Protein AF-A0A976Q5X6-F1 (afdb_monomer)

Mean predicted aligned error: 8.66 Å

Nearest PDB structures (foldseek):
  7sqc-assembly1_1X  TM=1.581E-01  e=3.420E+00  Chlamydomonas reinhardtii
  7sqc-assembly1_1K  TM=1.683E-01  e=7.275E+00  Chlamydomonas reinhardtii

Radius of gyration: 31.64 Å; Cα contacts (8 Å, |Δi|>4): 155; chains: 1; bounding box: 79×50×102 Å

Structure (mmCIF, N/CA/C/O backbone):
data_AF-A0A976Q5X6-F1
#
_entry.id   AF-A0A976Q5X6-F1
#
loop_
_atom_site.group_PDB
_atom_site.id
_atom_site.type_symbol
_atom_site.label_atom_id
_atom_site.label_alt_id
_atom_site.label_comp_id
_atom_site.label_asym_id
_atom_site.label_entity_id
_atom_site.label_seq_id
_atom_site.pdbx_PDB_ins_code
_atom_site.Cartn_x
_atom_site.Cartn_y
_atom_site.Cartn_z
_atom_site.occupancy
_atom_site.B_iso_or_equiv
_atom_site.auth_seq_id
_atom_site.auth_comp_id
_atom_site.auth_asym_id
_atom_site.auth_atom_id
_atom_site.pdbx_PDB_model_num
ATOM 1 N N . MET A 1 1 ? 46.041 29.190 -36.586 1.00 55.25 1 MET A N 1
ATOM 2 C CA . MET A 1 1 ? 46.110 28.038 -35.660 1.00 55.25 1 MET A CA 1
ATOM 3 C C . MET A 1 1 ? 44.950 27.982 -34.660 1.00 55.25 1 MET A C 1
ATOM 5 O O . MET A 1 1 ? 44.446 26.896 -34.456 1.00 55.25 1 MET A O 1
ATOM 9 N N . VAL A 1 2 ? 44.442 29.094 -34.105 1.00 58.25 2 VAL A N 1
ATOM 10 C CA . VAL A 1 2 ? 43.323 29.058 -33.124 1.00 58.25 2 VAL A CA 1
ATOM 11 C C . VAL A 1 2 ? 41.937 28.771 -33.742 1.00 58.25 2 VAL A C 1
ATOM 13 O O . VAL A 1 2 ? 41.049 28.297 -33.057 1.00 58.25 2 VAL A O 1
ATOM 16 N N . ILE A 1 3 ? 41.713 29.025 -35.038 1.00 58.22 3 ILE A N 1
ATOM 17 C CA . ILE A 1 3 ? 40.390 28.826 -35.680 1.00 58.22 3 ILE A CA 1
ATOM 18 C C . ILE A 1 3 ? 40.151 27.358 -36.097 1.00 58.22 3 ILE A C 1
ATOM 20 O O . ILE A 1 3 ? 39.012 26.891 -36.098 1.00 58.22 3 ILE A O 1
ATOM 24 N N . GLN A 1 4 ? 41.216 26.600 -36.387 1.00 60.53 4 GLN A N 1
ATOM 25 C CA . GLN A 1 4 ? 41.112 25.168 -36.710 1.00 60.53 4 GLN A CA 1
ATOM 26 C C . GLN A 1 4 ? 40.622 24.350 -35.504 1.00 60.53 4 GLN A C 1
ATOM 28 O O . GLN A 1 4 ? 39.757 23.494 -35.672 1.00 60.53 4 GLN A O 1
ATOM 33 N N . SER A 1 5 ? 41.033 24.709 -34.281 1.00 74.88 5 SER A N 1
ATOM 34 C CA . SER A 1 5 ? 40.618 23.998 -33.065 1.00 74.88 5 SER A CA 1
ATOM 35 C C . SER A 1 5 ? 39.119 24.109 -32.770 1.00 74.88 5 SER A C 1
ATOM 37 O O . SER A 1 5 ? 38.520 23.146 -32.309 1.00 74.88 5 SER A O 1
ATOM 39 N N . TRP A 1 6 ? 38.469 25.242 -33.064 1.00 80.31 6 TRP A N 1
ATOM 40 C CA . TRP A 1 6 ? 37.020 25.389 -32.838 1.00 80.31 6 TRP A CA 1
ATOM 41 C C . TRP A 1 6 ? 36.190 24.519 -33.781 1.00 80.31 6 TRP A C 1
ATOM 43 O O . TRP A 1 6 ? 35.180 23.950 -33.373 1.00 80.31 6 TRP A O 1
ATOM 53 N N . THR A 1 7 ? 36.634 24.388 -35.031 1.00 85.31 7 THR A N 1
ATOM 54 C CA . THR A 1 7 ? 35.952 23.548 -36.023 1.00 85.31 7 THR A CA 1
ATOM 55 C C . THR A 1 7 ? 36.105 22.072 -35.664 1.00 85.31 7 THR A C 1
ATOM 57 O O . THR A 1 7 ? 35.130 21.330 -35.705 1.00 85.31 7 THR A O 1
ATOM 60 N N . GLU A 1 8 ? 37.295 21.657 -35.231 1.00 85.69 8 GLU A N 1
ATOM 61 C CA . GLU A 1 8 ? 37.554 20.293 -34.761 1.00 85.69 8 GLU A CA 1
ATOM 62 C C . GLU A 1 8 ? 36.731 19.945 -33.515 1.00 85.69 8 GLU A C 1
ATOM 64 O O . GLU A 1 8 ? 36.141 18.870 -33.466 1.00 85.69 8 GLU A O 1
ATOM 69 N N . ILE A 1 9 ? 36.606 20.862 -32.548 1.00 86.81 9 ILE A N 1
ATOM 70 C CA . ILE A 1 9 ? 35.771 20.659 -31.353 1.00 86.81 9 ILE A CA 1
ATOM 71 C C . ILE A 1 9 ? 34.287 20.530 -31.729 1.00 86.81 9 ILE A C 1
ATOM 73 O O . ILE A 1 9 ? 33.601 19.652 -31.208 1.00 86.81 9 ILE A O 1
ATOM 77 N N . LEU A 1 10 ? 33.782 21.365 -32.645 1.00 88.88 10 LEU A N 1
ATOM 78 C CA . LEU A 1 10 ? 32.390 21.297 -33.104 1.00 88.88 10 LEU A CA 1
ATOM 79 C C . LEU A 1 10 ? 32.102 20.007 -33.875 1.00 88.88 10 LEU A C 1
ATOM 81 O O . LEU A 1 10 ? 31.095 19.349 -33.617 1.00 88.88 10 LEU A O 1
ATOM 85 N N . VAL A 1 11 ? 32.993 19.621 -34.789 1.00 91.44 11 VAL A N 1
ATOM 86 C CA . VAL A 1 11 ? 32.868 18.371 -35.546 1.00 91.44 11 VAL A CA 1
ATOM 87 C C . VAL A 1 11 ? 32.972 17.169 -34.610 1.00 91.44 11 VAL A C 1
ATOM 89 O O . VAL A 1 11 ? 32.160 16.256 -34.726 1.00 91.44 11 VAL A O 1
ATOM 92 N N . ALA A 1 12 ? 33.887 17.182 -33.638 1.00 89.19 12 ALA A N 1
ATOM 93 C CA . ALA A 1 12 ? 33.993 16.135 -32.627 1.00 89.19 12 ALA A CA 1
ATOM 94 C C . ALA A 1 12 ? 32.732 16.055 -31.752 1.00 89.19 12 ALA A C 1
ATOM 96 O O . ALA A 1 12 ? 32.246 14.961 -31.475 1.00 89.19 12 ALA A O 1
ATOM 97 N N . ALA A 1 13 ? 32.149 17.190 -31.352 1.00 89.38 13 ALA A N 1
ATOM 98 C CA . ALA A 1 13 ? 30.890 17.217 -30.610 1.00 89.38 13 ALA A CA 1
ATOM 99 C C . ALA A 1 13 ? 29.728 16.627 -31.432 1.00 89.38 13 ALA A C 1
ATOM 101 O O . ALA A 1 13 ? 28.997 15.774 -30.932 1.00 89.38 13 ALA A O 1
ATOM 102 N N . LEU A 1 14 ? 29.598 17.012 -32.707 1.00 92.50 14 LEU A N 1
ATOM 103 C CA . LEU A 1 14 ? 28.609 16.457 -33.642 1.00 92.50 14 LEU A CA 1
ATOM 104 C C . LEU A 1 14 ? 28.808 14.954 -33.875 1.00 92.50 14 LEU A C 1
ATOM 106 O O . LEU A 1 14 ? 27.839 14.198 -33.850 1.00 92.50 14 LEU A O 1
ATOM 110 N N . GLN A 1 15 ? 30.053 14.508 -34.055 1.00 92.12 15 GLN A N 1
ATOM 111 C CA . GLN A 1 15 ? 30.387 13.092 -34.191 1.00 92.12 15 GLN A CA 1
ATOM 112 C C . GLN A 1 15 ? 30.031 12.312 -32.924 1.00 92.12 15 GLN A C 1
ATOM 114 O O . GLN A 1 15 ? 29.410 11.260 -33.026 1.00 92.12 15 GLN A O 1
ATOM 119 N N . ASN A 1 16 ? 30.346 12.831 -31.736 1.00 90.56 16 ASN A N 1
ATOM 120 C CA . ASN A 1 16 ? 29.992 12.191 -30.466 1.00 90.56 16 ASN A CA 1
ATOM 121 C C . ASN A 1 16 ? 28.474 12.055 -30.287 1.00 90.56 16 ASN A C 1
ATOM 123 O O . ASN A 1 16 ? 28.000 10.998 -29.874 1.00 90.56 16 ASN A O 1
ATOM 127 N N . VAL A 1 17 ? 27.698 13.081 -30.653 1.00 91.44 17 VAL A N 1
ATOM 128 C CA . VAL A 1 17 ? 26.228 12.995 -30.662 1.00 91.44 17 VAL A CA 1
ATOM 129 C C . VAL A 1 17 ? 25.756 11.933 -31.658 1.00 91.44 17 VAL A C 1
ATOM 131 O O . VAL A 1 17 ? 24.911 11.108 -31.316 1.00 91.44 17 VAL A O 1
ATOM 134 N N . TRP A 1 18 ? 26.330 11.896 -32.862 1.00 91.81 18 TRP A N 1
ATOM 135 C CA . TRP A 1 18 ? 25.990 10.907 -33.887 1.00 91.81 18 TRP A CA 1
ATOM 136 C C . TRP A 1 18 ? 26.294 9.465 -33.445 1.00 91.81 18 TRP A C 1
ATOM 138 O O . TRP A 1 18 ? 25.448 8.582 -33.593 1.00 91.81 18 TRP A O 1
ATOM 148 N N . TYR A 1 19 ? 27.451 9.224 -32.820 1.00 89.62 19 TYR A N 1
ATOM 149 C CA . TYR A 1 19 ? 27.792 7.933 -32.212 1.00 89.62 19 TYR A CA 1
ATOM 150 C C . TYR A 1 19 ? 26.842 7.562 -31.064 1.00 89.62 19 TYR A C 1
ATOM 152 O O . TYR A 1 19 ? 26.460 6.396 -30.927 1.00 89.62 19 TYR A O 1
ATOM 160 N N . GLY A 1 20 ? 26.405 8.542 -30.269 1.00 85.94 20 GLY A N 1
ATOM 161 C CA . GLY A 1 20 ? 25.374 8.351 -29.248 1.00 85.94 20 GLY A CA 1
ATOM 162 C C . GLY A 1 20 ? 24.038 7.893 -29.843 1.00 85.94 20 GLY A C 1
ATOM 163 O O . GLY A 1 20 ? 23.435 6.946 -29.349 1.00 85.94 20 GLY A O 1
ATOM 164 N N . VAL A 1 21 ? 23.607 8.488 -30.959 1.00 88.44 21 VAL A N 1
ATOM 165 C CA . VAL A 1 21 ? 22.373 8.085 -31.655 1.00 88.44 21 VAL A CA 1
ATOM 166 C C . VAL A 1 21 ? 22.495 6.669 -32.218 1.00 88.44 21 VAL A C 1
ATOM 168 O O . VAL A 1 21 ? 21.599 5.853 -32.016 1.00 88.44 21 VAL A O 1
ATOM 171 N N . ILE A 1 22 ? 23.610 6.339 -32.877 1.00 90.75 22 ILE A N 1
ATOM 172 C CA . ILE A 1 22 ? 23.825 4.997 -33.441 1.00 90.75 22 ILE A CA 1
ATOM 173 C C . ILE A 1 22 ? 23.865 3.932 -32.340 1.00 90.75 22 ILE A C 1
ATOM 175 O O . ILE A 1 22 ? 23.293 2.859 -32.512 1.00 90.75 22 ILE A O 1
ATOM 179 N N . SER A 1 23 ? 24.503 4.219 -31.202 1.00 87.88 23 SER A N 1
ATOM 180 C CA . SER A 1 23 ? 24.564 3.274 -30.078 1.00 87.88 23 SER A CA 1
ATOM 181 C C . SER A 1 23 ? 23.229 3.124 -29.335 1.00 87.88 23 SER A C 1
ATOM 183 O O . SER A 1 23 ? 22.988 2.078 -28.732 1.00 87.88 23 SER A O 1
ATOM 185 N N . PHE A 1 24 ? 22.321 4.100 -29.450 1.00 89.94 24 PHE A N 1
ATOM 186 C CA . PHE A 1 24 ? 20.956 4.021 -28.925 1.00 89.94 24 PHE A CA 1
ATOM 187 C C . PHE A 1 24 ? 20.024 3.124 -29.760 1.00 89.94 24 PHE A C 1
ATOM 189 O O . PHE A 1 24 ? 19.068 2.567 -29.229 1.00 89.94 24 PHE A O 1
ATOM 196 N N . LEU A 1 25 ? 20.279 2.934 -31.061 1.00 92.81 25 LEU A N 1
ATOM 197 C CA . LEU A 1 25 ? 19.419 2.091 -31.907 1.00 92.81 25 LEU A CA 1
ATOM 198 C C . LEU A 1 25 ? 19.352 0.628 -31.416 1.00 92.81 25 LEU A C 1
ATOM 200 O O . LEU A 1 25 ? 18.243 0.115 -31.247 1.00 92.81 25 LEU A O 1
ATOM 204 N N . PRO A 1 26 ? 20.483 -0.060 -31.151 1.00 92.81 26 PRO A N 1
ATOM 205 C CA . PRO A 1 26 ? 20.460 -1.417 -30.607 1.00 92.81 26 PRO A CA 1
ATOM 206 C C . PRO A 1 26 ? 19.745 -1.525 -29.255 1.00 92.81 26 PRO A C 1
ATOM 208 O O . PRO A 1 26 ? 18.973 -2.464 -29.051 1.00 92.81 26 PRO A O 1
ATOM 211 N N . SER A 1 27 ? 19.959 -0.569 -28.341 1.00 93.94 27 SER A N 1
ATOM 212 C CA . SER A 1 27 ? 19.292 -0.574 -27.032 1.00 93.94 27 SER A CA 1
ATOM 213 C C . SER A 1 27 ? 17.794 -0.308 -27.158 1.00 93.94 27 SER A C 1
ATOM 215 O O . SER A 1 27 ? 17.009 -0.954 -26.467 1.00 93.94 27 SER A O 1
ATOM 217 N N . LEU A 1 28 ? 17.377 0.546 -28.098 1.00 95.19 28 LEU A N 1
ATOM 218 C CA . LEU A 1 28 ? 15.970 0.774 -28.417 1.00 95.19 28 LEU A CA 1
ATOM 219 C C . LEU A 1 28 ? 15.287 -0.499 -28.921 1.00 95.19 28 LEU A C 1
ATOM 221 O O . LEU A 1 28 ? 14.204 -0.840 -28.451 1.00 95.19 28 LEU A O 1
ATOM 225 N N . VAL A 1 29 ? 15.925 -1.236 -29.832 1.00 96.38 29 VAL A N 1
ATOM 226 C CA . VAL A 1 29 ? 15.390 -2.517 -30.319 1.00 96.38 29 VAL A CA 1
ATOM 227 C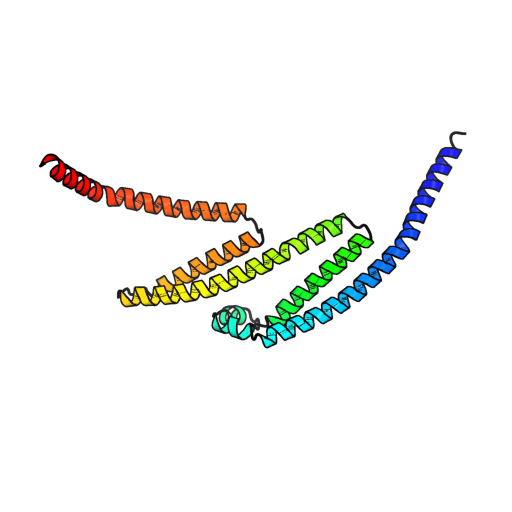 C . VAL A 1 29 ? 15.294 -3.533 -29.179 1.00 96.38 29 VAL A C 1
ATOM 229 O O . VAL A 1 29 ? 14.248 -4.161 -29.011 1.00 96.38 29 VAL A O 1
ATOM 232 N N . GLY A 1 30 ? 16.340 -3.660 -28.356 1.00 95.81 30 GLY A N 1
ATOM 233 C CA . GLY A 1 30 ? 16.330 -4.539 -27.184 1.00 95.81 30 GLY A CA 1
ATOM 234 C C . GLY A 1 30 ? 15.207 -4.195 -26.201 1.00 95.81 30 GLY A C 1
ATOM 235 O O . GLY A 1 30 ? 14.458 -5.075 -25.779 1.00 95.81 30 GLY A O 1
ATOM 236 N N . ALA A 1 31 ? 15.027 -2.910 -25.901 1.00 96.62 31 ALA A N 1
ATOM 237 C CA . ALA A 1 31 ? 13.950 -2.414 -25.056 1.00 96.62 31 ALA A CA 1
ATOM 238 C C . ALA A 1 31 ? 12.560 -2.736 -25.630 1.00 96.62 31 ALA A C 1
ATOM 240 O O . ALA A 1 31 ? 11.695 -3.233 -24.910 1.00 96.62 31 ALA A O 1
ATOM 241 N N . LEU A 1 32 ? 12.337 -2.518 -26.928 1.00 96.81 32 LEU A N 1
ATOM 242 C CA . LEU A 1 32 ? 11.062 -2.843 -27.575 1.00 96.81 32 LEU A CA 1
ATOM 243 C C . LEU A 1 32 ? 10.748 -4.344 -27.517 1.00 96.81 32 LEU A C 1
ATOM 245 O O . LEU A 1 32 ? 9.603 -4.716 -27.259 1.00 96.81 32 LEU A O 1
ATOM 249 N N . ILE A 1 33 ? 11.755 -5.203 -27.701 1.00 97.56 33 ILE A N 1
ATOM 250 C CA . ILE A 1 33 ? 11.602 -6.659 -27.567 1.00 97.56 33 ILE A CA 1
ATOM 251 C C . ILE A 1 33 ? 11.202 -7.024 -26.134 1.00 97.56 33 ILE A C 1
ATOM 253 O O . ILE A 1 33 ? 10.239 -7.767 -25.934 1.00 97.56 33 ILE A O 1
ATOM 257 N N . VAL A 1 34 ? 11.900 -6.476 -25.134 1.00 97.50 34 VAL A N 1
ATOM 258 C CA . VAL A 1 34 ? 11.586 -6.703 -23.714 1.00 97.50 34 VAL A CA 1
ATOM 259 C C . VAL A 1 34 ? 10.168 -6.240 -23.384 1.00 97.50 34 VAL A C 1
ATOM 261 O O . VAL A 1 34 ? 9.431 -6.971 -22.721 1.00 97.50 34 VAL A O 1
ATOM 264 N N . LEU A 1 35 ? 9.748 -5.076 -23.886 1.00 97.12 35 LEU A N 1
ATOM 265 C CA . LEU A 1 35 ? 8.397 -4.562 -23.679 1.00 97.12 35 LEU A CA 1
ATOM 266 C C . LEU A 1 35 ? 7.340 -5.482 -24.298 1.00 97.12 35 LEU A C 1
ATOM 268 O O . LEU A 1 35 ? 6.360 -5.822 -23.638 1.00 97.12 35 LEU A O 1
ATOM 272 N N . ALA A 1 36 ? 7.545 -5.913 -25.546 1.00 97.69 36 ALA A N 1
ATOM 273 C CA . ALA A 1 36 ? 6.615 -6.790 -26.250 1.00 97.69 36 ALA A CA 1
ATOM 274 C C . ALA A 1 36 ? 6.437 -8.128 -25.518 1.00 97.69 36 ALA A C 1
ATOM 276 O O . ALA A 1 36 ? 5.307 -8.546 -25.254 1.00 97.69 36 ALA A O 1
ATOM 277 N N . ILE A 1 37 ? 7.544 -8.765 -25.121 1.00 97.56 37 ILE A N 1
ATOM 278 C CA . ILE A 1 37 ? 7.523 -9.996 -24.319 1.00 97.56 37 ILE A CA 1
ATOM 279 C C . ILE A 1 37 ? 6.817 -9.743 -22.982 1.00 97.56 37 ILE A C 1
ATOM 281 O O . ILE A 1 37 ? 5.972 -10.534 -22.558 1.00 97.56 37 ILE A O 1
ATOM 285 N N . GLY A 1 38 ? 7.111 -8.612 -22.345 1.00 97.19 38 GLY A N 1
ATOM 286 C CA . GLY A 1 38 ? 6.529 -8.232 -21.069 1.00 97.19 38 GLY A CA 1
ATOM 287 C C . GLY A 1 38 ? 5.010 -8.098 -21.091 1.00 97.19 38 GLY A C 1
ATOM 288 O O . GLY A 1 38 ? 4.329 -8.622 -20.210 1.00 97.19 38 GLY A O 1
ATOM 289 N N . LEU A 1 39 ? 4.455 -7.468 -22.129 1.00 96.94 39 LEU A N 1
ATOM 290 C CA . LEU A 1 39 ? 3.006 -7.324 -22.305 1.00 96.94 39 LEU A CA 1
ATOM 291 C C . LEU A 1 39 ? 2.304 -8.676 -22.488 1.00 96.94 39 LEU A C 1
ATOM 293 O O . LEU A 1 39 ? 1.202 -8.885 -21.963 1.00 96.94 39 LEU A O 1
ATOM 297 N N . VAL A 1 40 ? 2.945 -9.610 -23.197 1.00 97.75 40 VAL A N 1
ATOM 298 C CA . VAL A 1 40 ? 2.434 -10.978 -23.366 1.00 97.75 40 VAL A CA 1
ATOM 299 C C . VAL A 1 40 ? 2.430 -11.706 -22.023 1.00 97.75 40 VAL A C 1
ATOM 301 O O . VAL A 1 40 ? 1.389 -12.225 -21.616 1.00 97.75 40 VAL A O 1
ATOM 304 N N . ILE A 1 41 ? 3.550 -11.681 -21.293 1.00 97.69 41 ILE A N 1
ATOM 305 C CA . ILE A 1 41 ? 3.662 -12.301 -19.965 1.00 97.69 41 ILE A CA 1
ATOM 306 C C . ILE A 1 41 ? 2.616 -11.716 -19.010 1.00 97.69 41 ILE A C 1
ATOM 308 O O . ILE A 1 41 ? 1.885 -12.470 -18.367 1.00 97.69 41 ILE A O 1
ATOM 312 N N . ALA A 1 42 ? 2.480 -10.390 -18.960 1.00 97.06 42 ALA A N 1
ATOM 313 C CA . ALA A 1 42 ? 1.507 -9.716 -18.106 1.00 97.06 42 ALA A CA 1
ATOM 314 C C . ALA A 1 42 ? 0.069 -10.177 -18.392 1.00 97.06 42 ALA A C 1
ATOM 316 O O . ALA A 1 42 ? -0.702 -10.441 -17.467 1.00 97.06 42 ALA A O 1
ATOM 317 N N . SER A 1 43 ? -0.289 -10.329 -19.670 1.00 96.38 43 SER A N 1
ATOM 318 C CA . SER A 1 43 ? -1.619 -10.787 -20.095 1.00 96.38 43 SER A CA 1
ATOM 319 C C . SER A 1 43 ? -1.896 -12.241 -19.691 1.00 96.38 43 SER A C 1
ATOM 321 O O . SER A 1 43 ? -3.001 -12.577 -19.249 1.00 96.38 43 SER A O 1
ATOM 323 N N . VAL A 1 44 ? -0.885 -13.107 -19.795 1.00 97.50 44 VAL A N 1
ATOM 324 C CA . VAL A 1 44 ? -0.980 -14.510 -19.367 1.00 97.50 44 VAL A CA 1
ATOM 325 C C . VAL A 1 44 ? -1.153 -14.593 -17.850 1.00 97.50 44 VAL A C 1
ATOM 327 O O . VAL A 1 44 ? -2.092 -15.234 -17.376 1.00 97.50 44 VAL A O 1
ATOM 330 N N . VAL A 1 45 ? -0.310 -13.894 -17.084 1.00 97.06 45 VAL A N 1
ATOM 331 C CA . VAL A 1 45 ? -0.368 -13.902 -15.614 1.00 97.06 45 VAL A CA 1
ATOM 332 C C . VAL A 1 45 ? -1.693 -13.335 -15.110 1.00 97.06 45 VAL A C 1
ATOM 334 O O . VAL A 1 45 ? -2.310 -13.942 -14.236 1.00 97.06 45 VAL A O 1
ATOM 337 N N . LYS A 1 46 ? -2.193 -12.242 -15.701 1.00 96.00 46 LYS A N 1
ATOM 338 C CA . LYS A 1 46 ? -3.534 -11.706 -15.417 1.00 96.00 46 LYS A CA 1
ATOM 339 C C . LYS A 1 46 ? -4.599 -12.798 -15.472 1.00 96.00 46 LYS A C 1
ATOM 341 O O . LYS A 1 46 ? -5.362 -12.971 -14.525 1.00 96.00 46 LYS A O 1
ATOM 346 N N . THR A 1 47 ? -4.621 -13.554 -16.566 1.00 95.25 47 THR A N 1
ATOM 347 C CA . THR A 1 47 ? -5.619 -14.607 -16.791 1.00 95.25 47 THR A CA 1
ATOM 348 C C . THR A 1 47 ? -5.492 -15.736 -15.764 1.00 95.25 47 THR A C 1
ATOM 350 O O . THR A 1 47 ? -6.495 -16.296 -15.320 1.00 95.25 47 THR A O 1
ATOM 353 N N . ILE A 1 48 ? -4.264 -16.072 -15.356 1.00 96.00 48 ILE A N 1
ATOM 354 C CA . ILE A 1 48 ? -4.004 -17.067 -14.308 1.00 96.00 48 ILE A CA 1
ATOM 355 C C . ILE A 1 48 ? -4.554 -16.582 -12.961 1.00 96.00 48 ILE A C 1
ATOM 357 O O . ILE A 1 48 ? -5.279 -17.323 -12.299 1.00 96.00 48 ILE A O 1
ATOM 361 N N . ILE A 1 49 ? -4.272 -15.334 -12.578 1.00 94.25 49 ILE A N 1
ATOM 362 C CA . ILE A 1 49 ? -4.759 -14.744 -11.324 1.00 94.25 49 ILE A CA 1
ATOM 363 C C . ILE A 1 49 ? -6.287 -14.686 -11.296 1.00 94.25 49 ILE A C 1
ATOM 365 O O . ILE A 1 49 ? -6.891 -15.097 -10.306 1.0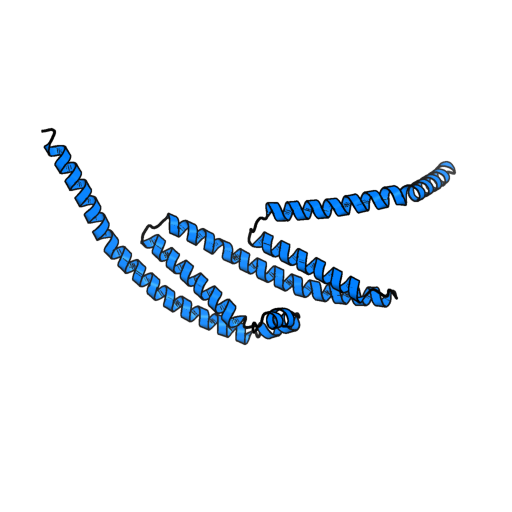0 94.25 49 ILE A O 1
ATOM 369 N N . GLU A 1 50 ? -6.927 -14.259 -12.387 1.00 93.50 50 GLU A N 1
ATOM 370 C CA . GLU A 1 50 ? -8.391 -14.252 -12.501 1.00 93.50 50 GLU A CA 1
ATOM 371 C C . GLU A 1 50 ? -8.987 -15.643 -12.226 1.00 93.50 50 GLU A C 1
ATOM 373 O O . GLU A 1 50 ? -9.944 -15.767 -11.458 1.00 93.50 50 GLU A O 1
ATOM 378 N N . LYS A 1 51 ? -8.383 -16.700 -12.789 1.00 93.12 51 LYS A N 1
ATOM 379 C CA . LYS A 1 51 ? -8.810 -18.093 -12.579 1.00 93.12 51 LYS A CA 1
ATOM 380 C C . LYS A 1 51 ? -8.583 -18.573 -11.147 1.00 93.12 51 LYS A C 1
ATOM 382 O O . LYS A 1 51 ? -9.469 -19.215 -10.588 1.00 93.12 51 LYS A O 1
ATOM 387 N N . ILE A 1 52 ? -7.435 -18.259 -10.547 1.00 93.12 52 ILE A N 1
ATOM 388 C CA . ILE A 1 52 ? -7.119 -18.643 -9.161 1.00 93.12 52 ILE A CA 1
ATOM 389 C C . ILE A 1 52 ? -8.124 -18.009 -8.197 1.00 93.12 52 ILE A C 1
ATOM 391 O O . ILE A 1 52 ? -8.709 -18.700 -7.367 1.00 93.12 52 ILE A O 1
ATOM 395 N N . ILE A 1 53 ? -8.379 -16.707 -8.330 1.00 91.00 53 ILE A N 1
ATOM 396 C CA . ILE A 1 53 ? -9.305 -15.991 -7.446 1.00 91.00 53 ILE A CA 1
ATOM 397 C C . ILE A 1 53 ? -10.742 -16.495 -7.619 1.00 91.00 53 ILE A C 1
ATOM 399 O O . ILE A 1 53 ? -11.452 -16.676 -6.624 1.00 91.00 53 ILE A O 1
ATOM 403 N N . ALA A 1 54 ? -11.158 -16.782 -8.856 1.00 88.81 54 ALA A N 1
ATOM 404 C CA . ALA A 1 54 ? -12.455 -17.397 -9.124 1.00 88.81 54 ALA A CA 1
ATOM 405 C C . ALA A 1 54 ? -12.572 -18.793 -8.483 1.00 88.81 54 ALA A C 1
ATOM 407 O O . ALA A 1 54 ? -13.592 -19.099 -7.862 1.00 88.81 54 ALA A O 1
ATOM 408 N N . ALA A 1 55 ? -11.520 -19.616 -8.562 1.00 90.81 55 ALA A N 1
ATOM 409 C CA . ALA A 1 55 ? -11.480 -20.943 -7.945 1.00 90.81 55 ALA A CA 1
ATOM 410 C C . ALA A 1 55 ? -11.556 -20.880 -6.408 1.00 90.81 55 ALA A C 1
ATOM 412 O O . ALA A 1 55 ? -12.260 -21.679 -5.791 1.00 90.81 55 ALA A O 1
ATOM 413 N N . LEU A 1 56 ? -10.902 -19.888 -5.795 1.00 90.06 56 LEU A N 1
ATOM 414 C CA . LEU A 1 56 ? -10.941 -19.640 -4.349 1.00 90.06 56 LEU A CA 1
ATOM 415 C C . LEU A 1 56 ? -12.279 -19.060 -3.857 1.00 90.06 56 LEU A C 1
ATOM 417 O O . LEU A 1 56 ? -12.486 -18.949 -2.649 1.00 90.06 56 LEU A O 1
ATOM 421 N N . LYS A 1 57 ? -13.198 -18.690 -4.762 1.00 87.56 57 LYS A N 1
ATOM 422 C CA . LYS A 1 57 ? -14.507 -18.095 -4.437 1.00 87.56 57 LYS A CA 1
ATOM 423 C C . LYS A 1 57 ? -14.397 -16.892 -3.490 1.00 87.56 57 LYS A C 1
ATOM 425 O O . LYS A 1 57 ? -15.250 -16.703 -2.619 1.00 87.56 57 LYS A O 1
ATOM 430 N N . VAL A 1 58 ? -13.370 -16.058 -3.678 1.00 85.44 58 VAL A N 1
ATOM 431 C CA . VAL A 1 58 ? -13.121 -14.863 -2.847 1.00 85.44 58 VAL A CA 1
ATOM 432 C C . VAL A 1 58 ? -14.355 -13.960 -2.798 1.00 85.44 58 VAL A C 1
ATOM 434 O O . VAL A 1 58 ? -14.750 -13.512 -1.721 1.00 85.44 58 VAL A O 1
ATOM 437 N N . ASP A 1 59 ? -15.041 -13.795 -3.932 1.00 83.50 59 ASP A N 1
ATOM 438 C CA . ASP A 1 59 ? -16.278 -13.014 -4.031 1.00 83.50 59 ASP A CA 1
ATOM 439 C C . ASP A 1 59 ? -17.365 -13.510 -3.055 1.00 83.50 59 ASP A C 1
ATOM 441 O O . ASP A 1 59 ? -18.080 -12.710 -2.450 1.00 83.50 59 ASP A O 1
ATOM 445 N N . ALA A 1 60 ? -17.481 -14.828 -2.846 1.00 83.81 60 ALA A N 1
ATOM 446 C CA . ALA A 1 60 ? -18.441 -15.402 -1.904 1.00 83.81 60 ALA A CA 1
ATOM 447 C C . ALA A 1 60 ? -18.063 -15.100 -0.445 1.00 83.81 60 ALA A C 1
ATOM 449 O O . ALA A 1 60 ? -18.944 -14.839 0.376 1.00 83.81 60 ALA A O 1
ATOM 450 N N . GLY A 1 61 ? -16.765 -15.098 -0.126 1.00 81.69 61 GLY A N 1
ATOM 451 C CA . GLY A 1 61 ? -16.254 -14.681 1.181 1.00 81.69 61 GLY A CA 1
ATOM 452 C C . GLY A 1 61 ? -16.568 -13.212 1.469 1.00 81.69 61 GLY A C 1
ATOM 453 O O . GLY A 1 61 ? -17.144 -12.896 2.509 1.00 81.69 61 GLY A O 1
ATOM 454 N N . LEU A 1 62 ? -16.298 -12.324 0.510 1.00 80.38 62 LEU A N 1
ATOM 455 C CA . LEU A 1 62 ? -16.574 -10.889 0.644 1.00 80.38 62 LEU A CA 1
ATOM 456 C C . LEU A 1 62 ? -18.068 -10.596 0.839 1.00 80.38 62 LEU A C 1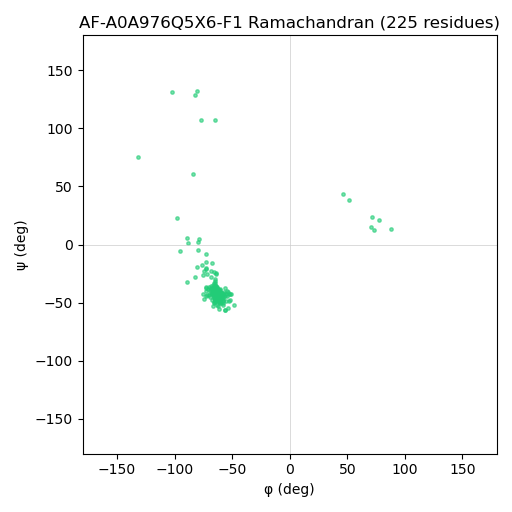
ATOM 458 O O . LEU A 1 62 ? -18.436 -9.758 1.666 1.00 80.38 62 LEU A O 1
ATOM 462 N N . ARG A 1 63 ? -18.948 -11.327 0.142 1.00 82.00 63 ARG A N 1
ATOM 463 C CA . ARG A 1 63 ? -20.402 -11.215 0.337 1.00 82.00 63 ARG A CA 1
ATOM 464 C C . ARG A 1 63 ? -20.830 -11.630 1.747 1.00 82.00 63 ARG A C 1
ATOM 466 O O . ARG A 1 63 ? -21.625 -10.923 2.361 1.00 82.00 63 ARG A O 1
ATOM 473 N N . LYS A 1 64 ? -20.272 -12.720 2.290 1.00 80.75 64 LYS A N 1
ATOM 474 C CA . LYS A 1 64 ? -20.569 -13.191 3.659 1.00 80.75 64 LYS A CA 1
ATOM 475 C C . LYS A 1 64 ? -20.116 -12.213 4.742 1.00 80.75 64 LYS A C 1
ATOM 477 O O . LYS A 1 64 ? -20.767 -12.104 5.774 1.00 80.75 64 LYS A O 1
ATOM 482 N N . VAL A 1 65 ? -19.036 -11.477 4.494 1.00 74.44 65 VAL A N 1
ATOM 483 C CA . VAL A 1 65 ? -18.496 -10.460 5.411 1.00 74.44 65 VAL A CA 1
ATOM 484 C C . VAL A 1 65 ? -19.291 -9.138 5.333 1.00 74.44 65 VAL A C 1
ATOM 486 O O . VAL A 1 65 ? -18.974 -8.165 6.010 1.00 74.44 65 VAL A O 1
ATOM 489 N N . GLY A 1 66 ? -20.382 -9.091 4.559 1.00 71.69 66 GLY A N 1
ATOM 490 C CA . GLY A 1 66 ? -21.293 -7.946 4.531 1.00 71.69 66 GLY A CA 1
ATOM 491 C C . GLY A 1 66 ? -20.775 -6.762 3.715 1.00 71.69 66 GLY A C 1
ATOM 492 O O . GLY A 1 66 ? -21.244 -5.644 3.910 1.00 71.69 66 GLY A O 1
ATOM 493 N N . LEU A 1 67 ? -19.831 -6.994 2.794 1.00 71.75 67 LEU A N 1
ATOM 494 C CA . LEU A 1 67 ? -19.354 -5.972 1.855 1.00 71.75 67 LEU A CA 1
ATOM 495 C C . LEU A 1 67 ? -20.293 -5.792 0.652 1.00 71.75 67 LEU A C 1
ATOM 497 O O . LEU A 1 67 ? -20.283 -4.736 0.028 1.00 71.75 67 LEU A O 1
ATOM 501 N N . ALA A 1 68 ? -21.152 -6.776 0.362 1.00 70.50 68 ALA A N 1
ATOM 502 C CA . ALA A 1 68 ? -22.091 -6.741 -0.767 1.00 70.50 68 ALA A CA 1
ATOM 503 C C . ALA A 1 68 ? -22.957 -5.467 -0.841 1.00 70.50 68 ALA A C 1
ATOM 505 O O . ALA A 1 68 ? -22.959 -4.832 -1.896 1.00 70.50 68 ALA A O 1
ATOM 506 N N . PRO A 1 69 ? -23.594 -5.000 0.255 1.00 68.88 69 PRO A N 1
ATOM 507 C CA . PRO A 1 69 ? -24.449 -3.8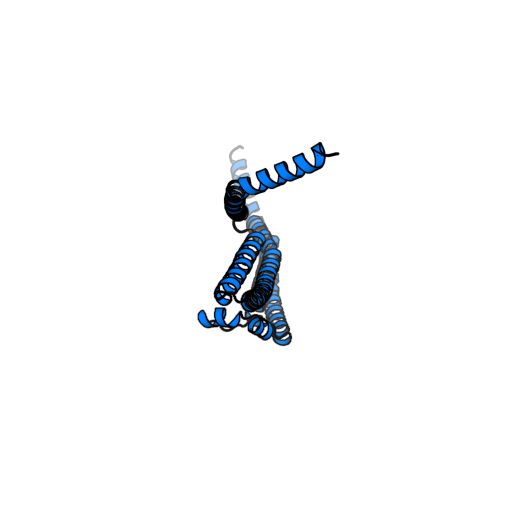16 0.204 1.00 68.88 69 PRO A CA 1
ATOM 508 C C . PRO A 1 69 ? -23.687 -2.531 -0.143 1.00 68.88 69 PRO A C 1
ATOM 510 O O . PRO A 1 69 ? -24.289 -1.586 -0.642 1.00 68.88 69 PRO A O 1
ATOM 513 N N . PHE A 1 70 ? -22.378 -2.466 0.128 1.00 67.12 70 PHE A N 1
ATOM 514 C CA . PHE A 1 70 ? -21.555 -1.297 -0.194 1.00 67.12 70 PHE A CA 1
ATOM 515 C C . PHE A 1 70 ? -21.252 -1.216 -1.694 1.00 67.12 70 PHE A C 1
ATOM 517 O O . PHE A 1 70 ? -21.365 -0.142 -2.278 1.00 67.12 70 PHE A O 1
ATOM 524 N N . PHE A 1 71 ? -20.926 -2.348 -2.324 1.00 68.50 71 PHE A N 1
ATOM 525 C CA . PHE A 1 71 ? -20.658 -2.415 -3.765 1.00 68.50 71 PHE A CA 1
ATOM 526 C C . PHE A 1 71 ? -21.940 -2.281 -4.596 1.00 68.50 71 PHE A C 1
ATOM 528 O O . PHE A 1 71 ? -21.959 -1.546 -5.581 1.00 68.50 71 PHE A O 1
ATOM 535 N N . GLU A 1 72 ? -23.036 -2.908 -4.157 1.00 73.56 72 GLU A N 1
ATOM 536 C CA . GLU A 1 72 ? -24.333 -2.831 -4.841 1.00 73.56 72 GLU A CA 1
ATOM 537 C C . GLU A 1 72 ? -24.903 -1.406 -4.847 1.00 73.56 72 GLU A C 1
ATOM 539 O O . GLU A 1 72 ? -25.400 -0.951 -5.875 1.00 73.56 72 GLU A O 1
ATOM 544 N N . ARG A 1 73 ? -24.756 -0.652 -3.745 1.00 72.38 73 ARG A N 1
ATOM 545 C CA . ARG A 1 73 ? -25.142 0.773 -3.684 1.00 72.38 73 ARG A CA 1
ATOM 546 C C . ARG A 1 73 ? -24.336 1.664 -4.628 1.00 72.38 73 ARG A C 1
ATOM 548 O O . ARG A 1 73 ? -24.829 2.714 -5.022 1.00 72.38 73 ARG A O 1
ATOM 555 N N . ALA A 1 74 ? -23.121 1.254 -4.984 1.00 67.31 74 ALA A N 1
ATOM 556 C CA . ALA A 1 74 ? -22.273 1.947 -5.949 1.00 67.31 74 ALA A CA 1
ATOM 557 C C . ALA A 1 74 ? -22.526 1.497 -7.404 1.00 67.31 74 ALA A C 1
ATOM 559 O O . ALA A 1 74 ? -21.842 1.967 -8.309 1.00 67.31 74 ALA A O 1
ATOM 560 N N . GLY A 1 75 ? -23.470 0.574 -7.644 1.00 70.12 75 GLY A N 1
ATOM 561 C CA . GLY A 1 75 ? -23.730 0.003 -8.970 1.00 70.12 75 GLY A CA 1
ATOM 562 C C . GLY A 1 75 ? -22.626 -0.935 -9.472 1.00 70.12 75 GLY A C 1
ATOM 563 O O . GLY A 1 75 ? -22.576 -1.250 -10.659 1.00 70.12 75 GLY A O 1
ATOM 564 N N . LEU A 1 76 ? -21.729 -1.384 -8.589 1.00 70.81 76 LEU A N 1
ATOM 565 C CA . LEU A 1 76 ? -20.583 -2.218 -8.938 1.00 70.81 76 LEU A CA 1
ATOM 566 C C . LEU A 1 76 ? -20.848 -3.679 -8.565 1.00 70.81 76 LEU A C 1
ATOM 568 O O . LEU A 1 76 ? -21.220 -3.996 -7.436 1.00 70.81 76 LEU A O 1
ATOM 572 N N . GLN A 1 77 ? -20.604 -4.599 -9.499 1.00 71.19 77 GLN A N 1
ATOM 573 C CA . GLN A 1 77 ? -20.581 -6.027 -9.184 1.00 71.19 77 GLN A CA 1
ATOM 574 C C . GLN A 1 77 ? -19.234 -6.402 -8.560 1.00 71.19 77 GLN A C 1
ATOM 576 O O . GLN A 1 77 ? -18.179 -6.068 -9.101 1.00 71.19 77 GLN A O 1
ATOM 581 N N . ILE A 1 78 ? -19.263 -7.136 -7.443 1.00 68.88 78 ILE A N 1
ATOM 582 C CA . ILE A 1 78 ? -18.049 -7.699 -6.838 1.00 68.88 78 ILE A CA 1
ATOM 583 C C . ILE A 1 78 ? -17.460 -8.718 -7.818 1.00 68.88 78 ILE A C 1
ATOM 585 O O . ILE A 1 78 ? -18.022 -9.798 -8.003 1.00 68.88 78 ILE A O 1
ATOM 589 N N . ASN A 1 79 ? -16.351 -8.342 -8.453 1.00 81.00 79 ASN A N 1
ATOM 590 C CA . ASN A 1 79 ? -15.534 -9.215 -9.284 1.00 81.00 79 ASN A CA 1
ATOM 591 C C . ASN A 1 79 ? -14.063 -9.052 -8.886 1.00 81.00 79 ASN A C 1
ATOM 593 O O . ASN A 1 79 ? -13.275 -8.382 -9.562 1.00 81.00 79 ASN A O 1
ATOM 597 N N . SER A 1 80 ? -13.703 -9.636 -7.743 1.00 83.25 80 SER A N 1
ATOM 598 C CA . SER A 1 80 ? -12.355 -9.534 -7.188 1.00 83.25 80 SER A CA 1
ATOM 599 C C . SER A 1 80 ? -11.318 -10.197 -8.085 1.00 83.25 80 SER A C 1
ATOM 601 O O . SER A 1 80 ? -10.188 -9.724 -8.136 1.00 83.25 80 SER A O 1
ATOM 603 N N . GLY A 1 81 ? -11.702 -11.236 -8.835 1.00 86.69 81 GLY A N 1
ATOM 604 C CA . GLY A 1 81 ? -10.820 -11.900 -9.795 1.00 86.69 81 GLY A CA 1
ATOM 605 C C . GLY A 1 81 ? -10.349 -10.959 -10.896 1.00 86.69 81 GLY A C 1
ATOM 606 O O . GLY A 1 81 ? -9.145 -10.763 -11.044 1.00 86.69 81 GLY A O 1
ATOM 607 N N . LYS A 1 82 ? -11.279 -10.317 -11.616 1.00 87.12 82 LYS A N 1
ATOM 608 C CA . LYS A 1 82 ? -10.937 -9.348 -12.673 1.00 87.12 82 LYS A CA 1
ATOM 609 C C . LYS A 1 82 ? -10.198 -8.133 -12.126 1.00 87.12 82 LYS A C 1
ATOM 611 O O . LYS A 1 82 ? -9.267 -7.654 -12.765 1.00 87.12 82 LYS A O 1
ATOM 616 N N . PHE A 1 83 ? -10.595 -7.642 -10.952 1.00 87.94 83 PHE A N 1
ATOM 617 C CA . PHE A 1 83 ? -9.925 -6.508 -10.319 1.00 87.94 83 PHE A CA 1
ATOM 618 C C . PHE A 1 83 ? -8.463 -6.833 -9.976 1.00 87.94 83 PHE A C 1
ATOM 620 O O . PHE A 1 83 ? -7.562 -6.118 -10.407 1.00 87.94 83 PHE A O 1
ATOM 627 N N . LEU A 1 84 ? -8.211 -7.946 -9.276 1.00 89.12 84 LEU A N 1
ATOM 628 C CA . LEU A 1 84 ? -6.854 -8.379 -8.929 1.00 89.12 84 LEU A CA 1
ATOM 629 C C . LEU A 1 84 ? -6.034 -8.744 -10.169 1.00 89.12 84 LEU A C 1
ATOM 631 O O . LEU A 1 84 ? -4.864 -8.385 -10.246 1.00 89.12 84 LEU A O 1
ATOM 635 N N . GLY A 1 85 ? -6.640 -9.395 -11.163 1.00 91.81 85 GLY A N 1
ATOM 636 C CA . GLY A 1 85 ? -5.983 -9.681 -12.436 1.00 91.81 85 GLY A CA 1
ATOM 637 C C . GLY A 1 85 ? -5.528 -8.410 -13.153 1.00 91.81 85 GLY A C 1
ATOM 638 O O . GLY A 1 85 ? -4.392 -8.340 -13.621 1.00 91.81 85 GLY A O 1
ATOM 639 N N . LEU A 1 86 ? -6.381 -7.383 -13.207 1.00 91.69 86 LEU A N 1
ATOM 640 C CA . LEU A 1 86 ? -6.039 -6.087 -13.794 1.00 91.69 86 LEU A CA 1
ATOM 641 C C . LEU A 1 86 ? -4.933 -5.370 -13.006 1.00 91.69 86 LEU A C 1
ATOM 643 O O . LEU A 1 86 ? -4.042 -4.783 -13.618 1.00 91.69 86 LEU A O 1
ATOM 647 N N . LEU A 1 87 ? -4.957 -5.440 -11.673 1.00 90.75 87 LEU A N 1
ATOM 648 C CA . LEU A 1 87 ? -3.890 -4.890 -10.834 1.00 90.75 87 LEU A CA 1
ATOM 649 C C . LEU A 1 87 ? -2.547 -5.576 -11.102 1.00 90.75 87 LEU A C 1
ATOM 651 O O . LEU A 1 87 ? -1.546 -4.896 -11.308 1.00 90.75 87 LEU A O 1
ATOM 655 N N . VAL A 1 88 ? -2.522 -6.911 -11.154 1.00 93.50 88 VAL A N 1
ATOM 656 C CA . VAL A 1 88 ? -1.300 -7.679 -11.443 1.00 93.50 88 VAL A CA 1
ATOM 657 C C . VAL A 1 88 ? -0.805 -7.428 -12.868 1.00 93.50 88 VAL A C 1
ATOM 659 O O . VAL A 1 88 ? 0.400 -7.339 -13.089 1.00 93.50 88 VAL A O 1
ATOM 662 N N . TYR A 1 89 ? -1.713 -7.261 -13.833 1.00 95.44 89 TYR A N 1
ATOM 663 C CA . TYR A 1 89 ? -1.352 -6.862 -15.192 1.00 95.44 89 TYR A CA 1
ATOM 664 C C . TYR A 1 89 ? -0.568 -5.550 -15.191 1.00 95.44 89 TYR A C 1
ATOM 666 O O . TYR A 1 89 ? 0.563 -5.517 -15.663 1.00 95.44 89 TYR A O 1
ATOM 674 N N . TRP A 1 90 ? -1.136 -4.488 -14.612 1.00 94.75 90 TRP A N 1
ATOM 675 C CA . TRP A 1 90 ? -0.480 -3.181 -14.561 1.00 94.75 90 TRP A CA 1
ATOM 676 C C . TRP A 1 90 ? 0.807 -3.200 -13.738 1.00 94.75 90 TRP A C 1
ATOM 678 O O . TRP A 1 90 ? 1.777 -2.564 -14.137 1.00 94.75 90 TRP A O 1
ATOM 688 N N . PHE A 1 91 ? 0.854 -3.974 -12.650 1.00 93.81 91 PHE A N 1
ATOM 689 C CA . PHE A 1 91 ? 2.084 -4.218 -11.895 1.00 93.81 91 PHE A CA 1
ATOM 690 C C . PHE A 1 91 ? 3.199 -4.739 -12.806 1.00 93.81 91 PHE A C 1
ATOM 692 O O . PHE A 1 91 ? 4.273 -4.147 -12.877 1.00 93.81 91 PHE A O 1
ATOM 699 N N . LEU A 1 92 ? 2.931 -5.821 -13.542 1.00 96.44 92 LEU A N 1
ATOM 700 C CA . LEU A 1 92 ? 3.915 -6.416 -14.441 1.00 96.44 92 LEU A CA 1
ATOM 701 C C . LEU A 1 92 ? 4.282 -5.470 -15.582 1.00 96.44 92 LEU A C 1
ATOM 703 O O . LEU A 1 92 ? 5.458 -5.364 -15.910 1.00 96.44 92 LEU A O 1
ATOM 707 N N . VAL A 1 93 ? 3.314 -4.738 -16.142 1.00 96.31 93 VAL A N 1
ATOM 708 C CA . VAL A 1 93 ? 3.591 -3.697 -17.141 1.00 96.31 93 VAL A CA 1
ATOM 709 C C . VAL A 1 93 ? 4.599 -2.689 -16.593 1.00 96.31 93 VAL A C 1
ATOM 711 O O . VAL A 1 93 ? 5.595 -2.433 -17.257 1.00 96.31 93 VAL A O 1
ATOM 714 N N . ILE A 1 94 ? 4.408 -2.172 -15.376 1.00 95.81 94 ILE A N 1
ATOM 715 C CA . ILE A 1 94 ? 5.348 -1.227 -14.756 1.00 95.81 94 ILE A CA 1
ATOM 716 C C . ILE A 1 94 ? 6.730 -1.866 -14.563 1.00 95.81 94 ILE A C 1
ATOM 718 O O . ILE A 1 94 ? 7.730 -1.218 -14.850 1.00 95.81 94 ILE A O 1
ATOM 722 N N . VAL A 1 95 ? 6.811 -3.134 -14.144 1.00 96.56 95 VAL A N 1
ATOM 723 C CA . VAL A 1 95 ? 8.091 -3.862 -14.024 1.00 96.56 95 VAL A CA 1
ATOM 724 C C . VAL A 1 95 ? 8.821 -3.950 -15.369 1.00 96.56 95 VAL A C 1
ATOM 726 O O . VAL A 1 95 ? 10.026 -3.716 -15.437 1.00 96.56 95 VAL A O 1
ATOM 729 N N . PHE A 1 96 ? 8.110 -4.251 -16.457 1.00 97.31 96 PHE A N 1
ATOM 730 C CA . PHE A 1 96 ? 8.721 -4.309 -17.786 1.00 97.31 96 PHE A CA 1
ATOM 731 C C . PHE A 1 96 ? 9.066 -2.924 -18.335 1.00 97.31 96 PHE A C 1
ATOM 733 O O . PHE A 1 96 ? 10.117 -2.769 -18.950 1.00 97.31 96 PHE A O 1
ATOM 740 N N . VAL A 1 97 ? 8.243 -1.906 -18.074 1.00 97.12 97 VAL A N 1
ATOM 741 C CA . VAL A 1 97 ? 8.576 -0.514 -18.410 1.00 97.12 97 VAL A CA 1
ATOM 742 C C . VAL A 1 97 ? 9.812 -0.065 -17.633 1.00 97.12 97 VAL A C 1
ATOM 744 O O . VAL A 1 97 ? 10.659 0.602 -18.211 1.00 97.12 97 VAL A O 1
ATOM 747 N N . LEU A 1 98 ? 9.977 -0.489 -16.377 1.00 97.12 98 LEU A N 1
ATOM 748 C CA . LEU A 1 98 ? 11.183 -0.220 -15.598 1.00 97.12 98 LEU A CA 1
ATOM 749 C C . LEU A 1 98 ? 12.424 -0.858 -16.238 1.00 97.12 98 LEU A C 1
ATOM 751 O O . LEU A 1 98 ? 13.457 -0.211 -16.374 1.00 97.12 98 LEU A O 1
ATOM 755 N N . ALA A 1 99 ? 12.326 -2.119 -16.665 1.00 96.69 99 ALA A N 1
ATOM 756 C CA . ALA A 1 99 ? 13.422 -2.780 -17.370 1.00 96.69 99 ALA A CA 1
ATOM 757 C C . ALA A 1 99 ? 13.771 -2.048 -18.678 1.00 96.69 99 ALA A C 1
ATOM 759 O O . ALA A 1 99 ? 14.941 -1.848 -18.989 1.00 96.69 99 ALA A O 1
ATOM 760 N N . VAL A 1 100 ? 12.756 -1.596 -19.419 1.00 97.25 100 VAL A N 1
ATOM 761 C CA . VAL A 1 100 ? 12.918 -0.773 -20.624 1.00 97.25 100 VAL A CA 1
ATOM 762 C C . VAL A 1 100 ? 13.619 0.543 -20.309 1.00 97.25 100 VAL A C 1
ATOM 764 O O . VAL A 1 100 ? 14.564 0.906 -21.002 1.00 97.25 100 VAL A O 1
ATOM 767 N N . THR A 1 101 ? 13.197 1.258 -19.268 1.00 96.62 101 THR A N 1
ATOM 768 C CA . THR A 1 101 ? 13.798 2.544 -18.902 1.00 96.62 101 THR A CA 1
ATOM 769 C C . THR A 1 101 ? 15.234 2.368 -18.419 1.00 96.62 101 THR A C 1
ATOM 771 O O . THR A 1 101 ? 16.071 3.199 -18.756 1.00 96.62 101 THR A O 1
ATOM 774 N N . ASP A 1 102 ? 15.551 1.264 -17.734 1.00 95.56 102 ASP A N 1
ATOM 775 C CA . ASP A 1 102 ? 16.925 0.902 -17.365 1.00 95.56 102 ASP A CA 1
ATOM 776 C C . ASP A 1 102 ? 17.786 0.594 -18.608 1.00 95.56 102 ASP A C 1
ATOM 778 O O . ASP A 1 102 ? 18.895 1.116 -18.717 1.00 95.56 102 ASP A O 1
ATOM 782 N N . ILE A 1 103 ? 17.272 -0.162 -19.590 1.00 94.88 103 ILE A N 1
ATOM 783 C CA . ILE A 1 103 ? 17.975 -0.446 -20.862 1.00 94.88 103 ILE A CA 1
ATOM 784 C C . ILE A 1 103 ? 18.245 0.839 -21.656 1.00 94.88 103 ILE A C 1
ATOM 786 O O . ILE A 1 103 ? 19.311 0.996 -22.250 1.00 94.88 103 ILE A O 1
ATOM 790 N N . LEU A 1 104 ? 17.281 1.761 -21.672 1.00 94.88 104 LEU A N 1
ATOM 791 C CA . LEU A 1 104 ? 17.391 3.041 -22.374 1.00 94.88 104 LEU A CA 1
ATOM 792 C C . LEU A 1 104 ? 18.204 4.092 -21.596 1.00 94.88 104 LEU A C 1
ATOM 794 O O . LEU A 1 104 ? 18.429 5.182 -22.118 1.00 94.88 104 LEU A O 1
ATOM 798 N N . GLY A 1 105 ? 18.633 3.799 -20.362 1.00 93.44 105 GLY A N 1
ATOM 799 C CA . GLY A 1 105 ? 19.385 4.734 -19.518 1.00 93.44 105 GLY A CA 1
ATOM 800 C C . GLY A 1 105 ? 18.553 5.906 -18.977 1.00 93.44 105 GLY A C 1
ATOM 801 O O . GLY A 1 105 ? 19.098 6.956 -18.638 1.00 93.44 105 GLY A O 1
ATOM 802 N N . LEU A 1 106 ? 17.229 5.757 -18.887 1.00 94.88 106 LEU A N 1
ATOM 803 C CA . LEU A 1 106 ? 16.291 6.776 -18.407 1.00 94.88 106 LEU A CA 1
ATOM 804 C C . LEU A 1 106 ? 16.192 6.770 -16.872 1.00 94.88 106 LEU A C 1
ATOM 806 O O . LEU A 1 106 ? 15.120 6.563 -16.302 1.00 94.88 106 LEU A O 1
ATOM 810 N N . TYR A 1 107 ? 17.316 7.027 -16.196 1.00 93.62 107 TYR A N 1
ATOM 811 C CA . TYR A 1 107 ? 17.464 6.877 -14.741 1.00 93.62 107 TYR A CA 1
ATOM 812 C C . TYR A 1 107 ? 16.379 7.578 -13.913 1.00 93.62 107 TYR A C 1
ATOM 814 O O . TYR A 1 107 ? 15.871 6.993 -12.960 1.00 93.62 107 TYR A O 1
ATOM 822 N N . GLY A 1 108 ? 15.991 8.806 -14.275 1.00 94.50 108 GLY A N 1
ATOM 823 C CA . GLY A 1 108 ? 14.951 9.542 -13.547 1.00 94.50 108 GLY A CA 1
ATOM 824 C C . GLY A 1 108 ? 13.591 8.837 -13.574 1.00 94.50 108 GLY A C 1
ATOM 825 O O . GLY A 1 108 ? 12.910 8.762 -12.554 1.00 94.50 108 GLY A O 1
ATOM 826 N N . ILE A 1 109 ? 13.229 8.253 -14.719 1.00 95.31 109 ILE A N 1
ATOM 827 C CA . ILE A 1 109 ? 11.991 7.481 -14.871 1.00 95.31 109 ILE A CA 1
ATOM 828 C C . ILE A 1 109 ? 12.123 6.154 -14.124 1.00 95.31 109 ILE A C 1
ATOM 830 O O . ILE A 1 109 ? 11.220 5.783 -13.379 1.00 95.31 109 ILE A O 1
ATOM 834 N N . SER A 1 110 ? 13.262 5.472 -14.249 1.00 95.69 110 SER A N 1
ATOM 835 C CA . SER A 1 110 ? 13.505 4.218 -13.536 1.00 95.69 110 SER A CA 1
ATOM 836 C C . SER A 1 110 ? 13.409 4.360 -12.016 1.00 95.69 110 SER A C 1
ATOM 838 O O . SER A 1 110 ? 12.835 3.495 -11.361 1.00 95.69 110 SER A O 1
ATOM 840 N N . LEU A 1 111 ? 13.947 5.438 -11.437 1.00 96.00 111 LEU A N 1
ATOM 841 C CA . LEU A 1 111 ? 13.836 5.699 -9.998 1.00 96.00 111 LEU A CA 1
ATOM 842 C C . LEU A 1 111 ? 12.379 5.904 -9.582 1.00 96.00 111 LEU A C 1
ATOM 844 O O . LEU A 1 111 ? 11.913 5.242 -8.660 1.00 96.00 111 LEU A O 1
ATOM 848 N N . PHE A 1 112 ? 11.635 6.726 -10.324 1.00 95.38 112 PHE A N 1
ATOM 849 C CA . PHE A 1 112 ? 10.211 6.922 -10.068 1.00 95.38 112 PHE A CA 1
ATOM 850 C C . PHE A 1 112 ? 9.418 5.607 -10.160 1.00 95.38 112 PHE A C 1
ATOM 852 O O . PHE A 1 112 ? 8.599 5.313 -9.292 1.00 95.38 112 PHE A O 1
ATOM 859 N N . LEU A 1 113 ? 9.679 4.772 -11.171 1.00 95.62 113 LEU A N 1
ATOM 860 C CA . LEU A 1 113 ? 9.021 3.470 -11.309 1.00 95.62 113 LEU A CA 1
ATOM 861 C C . LEU A 1 113 ? 9.389 2.510 -10.170 1.00 95.62 113 LEU A C 1
ATOM 863 O O . LEU A 1 113 ? 8.516 1.784 -9.696 1.00 95.62 113 LEU A O 1
ATOM 867 N N . LYS A 1 114 ? 10.644 2.512 -9.703 1.00 95.19 114 LYS A N 1
ATOM 868 C CA . LYS A 1 114 ? 11.074 1.735 -8.527 1.00 95.19 114 LYS A CA 1
ATOM 869 C C . LYS A 1 114 ? 10.318 2.169 -7.273 1.00 95.19 114 LYS A C 1
ATOM 871 O O . LYS A 1 114 ? 9.807 1.304 -6.559 1.00 95.19 114 LYS A O 1
ATOM 876 N N . ASP A 1 115 ? 10.172 3.474 -7.056 1.00 92.69 115 ASP A N 1
ATOM 877 C CA . ASP A 1 115 ? 9.388 4.009 -5.941 1.00 92.69 115 ASP A CA 1
ATOM 878 C C . ASP A 1 115 ? 7.927 3.560 -6.045 1.00 92.69 115 ASP A C 1
ATOM 880 O O . ASP A 1 115 ? 7.397 2.992 -5.091 1.00 92.69 115 ASP A O 1
ATOM 884 N N . VAL A 1 116 ? 7.295 3.692 -7.218 1.00 92.00 116 VAL A N 1
ATOM 885 C CA . VAL A 1 116 ? 5.917 3.219 -7.463 1.00 92.00 116 VAL A CA 1
ATOM 886 C C . VAL A 1 116 ? 5.769 1.723 -7.168 1.00 92.00 116 VAL A C 1
ATOM 888 O O . VAL A 1 116 ? 4.811 1.321 -6.506 1.00 92.00 116 VAL A O 1
ATOM 891 N N . LEU A 1 117 ? 6.716 0.886 -7.603 1.00 92.62 117 LEU A N 1
ATOM 892 C CA . LEU A 1 117 ? 6.694 -0.552 -7.320 1.00 92.62 117 LEU A CA 1
ATOM 893 C C . LEU A 1 117 ? 6.847 -0.858 -5.822 1.00 92.62 117 LEU A C 1
ATOM 895 O O . LEU A 1 117 ? 6.236 -1.807 -5.330 1.00 92.62 117 LEU A O 1
ATOM 899 N N . SER A 1 118 ? 7.598 -0.041 -5.079 1.00 91.44 118 SER A N 1
ATOM 900 C CA . SER A 1 118 ? 7.773 -0.197 -3.629 1.00 91.44 118 SER A CA 1
ATOM 901 C C . SER A 1 118 ? 6.496 0.084 -2.820 1.00 91.44 118 SER A C 1
ATOM 903 O O . SER A 1 118 ? 6.327 -0.458 -1.727 1.00 91.44 118 SER A O 1
ATOM 905 N N . TYR A 1 119 ? 5.546 0.853 -3.370 1.00 89.88 119 TYR A N 1
ATOM 906 C CA . TYR A 1 119 ? 4.238 1.082 -2.742 1.00 89.88 119 TYR A CA 1
ATOM 907 C C . TYR A 1 119 ? 3.315 -0.138 -2.807 1.00 89.88 119 TYR A C 1
ATOM 909 O O . TYR A 1 119 ? 2.373 -0.251 -2.025 1.00 89.88 119 TYR A O 1
ATOM 917 N N . ILE A 1 120 ? 3.557 -1.074 -3.721 1.00 89.88 120 ILE A N 1
ATOM 918 C CA . ILE A 1 120 ? 2.606 -2.151 -4.013 1.00 89.88 120 ILE A CA 1
ATOM 919 C C . ILE A 1 120 ? 2.496 -3.165 -2.865 1.00 89.88 120 ILE A C 1
ATOM 921 O O . ILE A 1 120 ? 1.366 -3.480 -2.481 1.00 89.88 120 ILE A O 1
ATOM 925 N N . PRO A 1 121 ? 3.597 -3.612 -2.225 1.00 89.25 121 PRO A N 1
ATOM 926 C CA . PRO A 1 121 ? 3.518 -4.375 -0.980 1.00 89.25 121 PRO A CA 1
ATOM 927 C C . PRO A 1 121 ? 2.676 -3.678 0.098 1.00 89.25 121 PRO A C 1
ATOM 929 O O . PRO A 1 121 ? 1.830 -4.313 0.726 1.00 89.25 121 PRO A O 1
ATOM 932 N N . ASN A 1 122 ? 2.838 -2.361 0.264 1.00 93.06 122 ASN A N 1
ATOM 933 C CA . ASN A 1 122 ? 2.073 -1.578 1.235 1.00 93.06 122 ASN A CA 1
ATOM 934 C C . ASN A 1 122 ? 0.576 -1.541 0.908 1.00 93.06 122 ASN A C 1
ATOM 936 O O . ASN A 1 122 ? -0.249 -1.687 1.808 1.00 93.06 122 ASN A O 1
ATOM 940 N N . ILE A 1 123 ? 0.211 -1.420 -0.371 1.00 91.81 123 ILE A N 1
ATOM 941 C CA . ILE A 1 123 ? -1.188 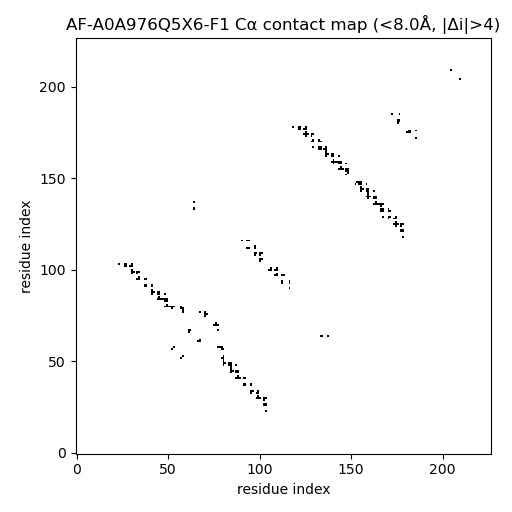-1.488 -0.816 1.00 91.81 123 ILE A CA 1
ATOM 942 C C . ILE A 1 123 ? -1.799 -2.854 -0.485 1.00 91.81 123 ILE A C 1
ATOM 944 O O . ILE A 1 123 ? -2.926 -2.913 0.003 1.00 91.81 123 ILE A O 1
ATOM 948 N N . ILE A 1 124 ? -1.064 -3.952 -0.699 1.00 90.44 124 ILE A N 1
ATOM 949 C CA . ILE A 1 124 ? -1.544 -5.301 -0.359 1.00 90.44 124 ILE A CA 1
ATOM 950 C C . ILE A 1 124 ? -1.831 -5.397 1.143 1.00 90.44 124 ILE A C 1
ATOM 952 O O . ILE A 1 124 ? -2.916 -5.832 1.533 1.00 90.44 124 ILE A O 1
ATOM 956 N N . VAL A 1 125 ? -0.902 -4.943 1.989 1.00 95.38 125 VAL A N 1
ATOM 957 C CA . VAL A 1 125 ? -1.091 -4.939 3.449 1.00 95.38 125 VAL A CA 1
ATOM 958 C C . VAL A 1 125 ? -2.274 -4.053 3.848 1.00 95.38 125 VAL A C 1
ATOM 960 O O . VAL A 1 125 ? -3.090 -4.465 4.666 1.00 95.38 125 VAL A O 1
ATOM 963 N N . ALA A 1 126 ? -2.438 -2.881 3.234 1.00 95.06 126 ALA A N 1
ATOM 964 C CA . ALA A 1 126 ? -3.562 -1.986 3.501 1.00 95.06 126 ALA A CA 1
ATOM 965 C C . ALA A 1 126 ? -4.918 -2.628 3.162 1.00 95.06 126 ALA A C 1
ATOM 967 O O . ALA A 1 126 ? -5.861 -2.542 3.951 1.00 95.06 126 ALA A O 1
ATOM 968 N N . VAL A 1 127 ? -5.012 -3.333 2.028 1.00 90.94 127 VAL A N 1
ATOM 969 C CA . VAL A 1 127 ? -6.211 -4.103 1.662 1.00 90.94 127 VAL A CA 1
ATOM 970 C C . VAL A 1 127 ? -6.480 -5.206 2.688 1.00 90.94 127 VAL A C 1
ATOM 972 O O . VAL A 1 127 ? -7.622 -5.372 3.113 1.00 90.94 127 VAL A O 1
ATOM 975 N N . LEU A 1 128 ? -5.449 -5.933 3.134 1.00 92.62 128 LEU A N 1
ATOM 976 C CA . LEU A 1 128 ? -5.595 -6.957 4.174 1.00 92.62 128 LEU A CA 1
ATOM 977 C C . LEU A 1 128 ? -6.081 -6.367 5.503 1.00 92.62 128 LEU A C 1
ATOM 979 O O . LEU A 1 128 ? -6.987 -6.933 6.114 1.00 92.62 128 LEU A O 1
ATOM 983 N N . ILE A 1 129 ? -5.535 -5.219 5.919 1.00 95.38 129 ILE A N 1
ATOM 984 C CA . ILE A 1 129 ? -5.989 -4.480 7.104 1.00 95.38 129 ILE A CA 1
ATOM 985 C C . ILE A 1 129 ? -7.470 -4.134 6.958 1.00 95.38 129 ILE A C 1
ATOM 987 O O . ILE A 1 129 ? -8.252 -4.471 7.841 1.00 95.38 129 ILE A O 1
ATOM 991 N N . MET A 1 130 ? -7.884 -3.545 5.831 1.00 93.19 130 MET A N 1
ATOM 992 C CA . MET A 1 130 ? -9.290 -3.207 5.595 1.00 93.19 130 MET A CA 1
ATOM 993 C C . MET A 1 130 ? -10.208 -4.430 5.684 1.00 93.19 130 MET A C 1
ATOM 995 O O . MET A 1 130 ? -11.245 -4.375 6.347 1.00 93.19 130 MET A O 1
ATOM 999 N N . LEU A 1 131 ? -9.833 -5.543 5.046 1.00 89.88 131 LEU A N 1
ATOM 1000 C CA . LEU A 1 131 ? -10.608 -6.784 5.102 1.00 89.88 131 LEU A CA 1
ATOM 1001 C C . LEU A 1 131 ? -10.726 -7.305 6.540 1.00 89.88 131 LEU A C 1
ATOM 1003 O O . LEU A 1 131 ? -11.828 -7.630 6.987 1.00 89.88 131 LEU A O 1
ATOM 1007 N N . ALA A 1 132 ? -9.616 -7.331 7.280 1.00 92.94 132 ALA A N 1
ATOM 1008 C CA . ALA A 1 132 ? -9.595 -7.744 8.677 1.00 92.94 132 ALA A CA 1
ATOM 1009 C C . ALA A 1 132 ? -10.470 -6.830 9.549 1.00 92.94 132 ALA A C 1
ATOM 1011 O O . ALA A 1 132 ? -11.274 -7.320 10.344 1.00 92.94 132 ALA A O 1
ATOM 1012 N N . SER A 1 133 ? -10.392 -5.511 9.362 1.00 94.62 133 SER A N 1
ATOM 1013 C CA . SER A 1 133 ? -11.192 -4.543 10.113 1.00 94.62 133 SER A CA 1
ATOM 1014 C C . SER A 1 133 ? -12.689 -4.745 9.919 1.00 94.62 133 SER A C 1
ATOM 1016 O O . SER A 1 133 ? -13.431 -4.644 10.889 1.00 94.62 133 SER A O 1
ATOM 1018 N N . VAL A 1 134 ? -13.155 -5.088 8.715 1.00 90.12 134 VAL A N 1
ATOM 1019 C CA . VAL A 1 134 ? -14.586 -5.352 8.479 1.00 90.12 134 VAL A CA 1
ATOM 1020 C C . VAL A 1 134 ? -15.044 -6.616 9.212 1.00 90.12 134 VAL A C 1
ATOM 1022 O O . VAL A 1 134 ? -16.112 -6.616 9.831 1.00 90.12 134 VAL A O 1
ATOM 1025 N N . VAL A 1 135 ? -14.235 -7.680 9.195 1.00 90.88 135 VAL A N 1
ATOM 1026 C CA . VAL A 1 135 ? -14.524 -8.916 9.943 1.00 90.88 135 VAL A CA 1
ATOM 1027 C C . VAL A 1 135 ? -14.624 -8.619 11.440 1.00 90.88 135 VAL A C 1
ATOM 1029 O O . VAL A 1 135 ? -15.629 -8.954 12.073 1.00 90.88 135 VAL A O 1
ATOM 1032 N N . VAL A 1 136 ? -13.625 -7.925 11.991 1.00 94.94 136 VAL A N 1
ATOM 1033 C CA . VAL A 1 136 ? -13.583 -7.544 13.410 1.00 94.94 136 VAL A CA 1
ATOM 1034 C C . VAL A 1 136 ? -14.750 -6.618 13.764 1.00 94.94 136 VAL A C 1
ATOM 1036 O O . VAL A 1 136 ? -15.414 -6.834 14.774 1.00 94.94 136 VAL A O 1
ATOM 1039 N N . ALA A 1 137 ? -15.073 -5.637 12.918 1.00 94.00 137 ALA A N 1
ATOM 1040 C CA . ALA A 1 137 ? -16.169 -4.698 13.145 1.00 94.00 137 ALA A CA 1
ATOM 1041 C C . ALA A 1 137 ? -17.526 -5.410 13.234 1.00 94.00 137 ALA A C 1
ATOM 1043 O O . ALA A 1 137 ? -18.339 -5.100 14.106 1.00 94.00 137 ALA A O 1
ATOM 1044 N N . ASN A 1 138 ? -17.785 -6.383 12.356 1.00 91.44 138 ASN A N 1
ATOM 1045 C CA . ASN A 1 138 ? -19.029 -7.157 12.371 1.00 91.44 138 ASN A CA 1
ATOM 1046 C C . ASN A 1 138 ? -19.137 -8.073 13.595 1.00 91.44 138 ASN A C 1
ATOM 1048 O O . ASN A 1 138 ? -20.221 -8.203 14.177 1.00 91.44 138 ASN A O 1
ATOM 1052 N N . PHE A 1 139 ? -18.020 -8.674 14.004 1.00 93.31 139 PHE A N 1
ATOM 1053 C CA . PHE A 1 139 ? -17.951 -9.464 15.227 1.00 93.31 139 PHE A CA 1
ATOM 1054 C C . PHE A 1 139 ? -18.248 -8.594 16.455 1.00 93.31 139 PHE A C 1
ATOM 1056 O O . PHE A 1 139 ? -19.192 -8.879 17.193 1.00 93.31 139 PHE A O 1
ATOM 1063 N N . LEU A 1 140 ? -17.544 -7.466 16.609 1.00 95.25 140 LEU A N 1
ATOM 1064 C CA . LEU A 1 140 ? -17.752 -6.529 17.718 1.00 95.25 140 LEU A CA 1
ATOM 1065 C C . LEU A 1 140 ? -19.171 -5.956 17.738 1.00 95.25 140 LEU A C 1
ATOM 1067 O O . LEU A 1 140 ? -19.788 -5.888 18.796 1.00 95.25 140 LEU A O 1
ATOM 1071 N N . LYS A 1 141 ? -19.740 -5.608 16.581 1.00 93.88 141 LYS A N 1
ATOM 1072 C CA . LYS A 1 141 ? -21.138 -5.162 16.474 1.00 93.88 141 LYS A CA 1
ATOM 1073 C C . LYS A 1 141 ? -22.116 -6.175 17.061 1.00 93.88 141 LYS A C 1
ATOM 1075 O O . LYS A 1 141 ? -23.075 -5.785 17.730 1.00 93.88 141 LYS A O 1
ATOM 1080 N N . SER A 1 142 ? -21.895 -7.456 16.776 1.00 92.62 142 SER A N 1
ATOM 1081 C CA . SER A 1 142 ? -22.758 -8.551 17.223 1.00 92.62 142 SER A CA 1
ATOM 1082 C C . SER A 1 142 ? -22.585 -8.810 18.716 1.00 92.62 142 SER A C 1
ATOM 1084 O O . SER A 1 142 ? -23.583 -8.889 19.431 1.00 92.62 142 SER A O 1
ATOM 1086 N N . LEU A 1 143 ? -21.337 -8.833 19.196 1.00 94.75 143 LEU A N 1
ATOM 1087 C CA . LEU A 1 143 ? -21.021 -8.942 20.619 1.00 94.75 143 LEU A CA 1
ATOM 1088 C C . LEU A 1 143 ? -21.653 -7.807 21.429 1.00 94.75 143 LEU A C 1
ATOM 1090 O O . LEU A 1 143 ? -22.386 -8.062 22.377 1.00 94.75 143 LEU A O 1
ATOM 1094 N N . VAL A 1 144 ? -21.441 -6.552 21.021 1.00 95.38 144 VAL A N 1
ATOM 1095 C CA . VAL A 1 144 ? -21.982 -5.382 21.728 1.00 95.38 144 VAL A CA 1
ATOM 1096 C C . VAL A 1 144 ? -23.509 -5.417 21.746 1.00 95.38 144 VAL A C 1
ATOM 1098 O O . VAL A 1 144 ? -24.114 -5.164 22.784 1.00 95.38 144 VAL A O 1
ATOM 1101 N N . ARG A 1 145 ? -24.158 -5.781 20.631 1.00 93.44 145 ARG A N 1
ATOM 1102 C CA . ARG A 1 145 ? -25.622 -5.938 20.598 1.00 93.44 145 ARG A CA 1
ATOM 1103 C C . ARG A 1 145 ? -26.108 -7.003 21.574 1.00 93.44 145 ARG A C 1
ATOM 1105 O O . ARG A 1 145 ? -27.075 -6.741 22.285 1.00 93.44 145 ARG A O 1
ATOM 1112 N N . ALA A 1 146 ? -25.451 -8.161 21.615 1.00 92.00 146 ALA A N 1
ATOM 1113 C CA . ALA A 1 146 ? -25.816 -9.256 22.507 1.00 92.00 146 ALA A CA 1
ATOM 1114 C C . ALA A 1 146 ? -25.666 -8.851 23.980 1.00 92.00 146 ALA A C 1
ATOM 1116 O O . ALA A 1 146 ? -26.608 -9.007 24.757 1.00 92.00 146 ALA A O 1
ATOM 1117 N N . THR A 1 147 ? -24.533 -8.252 24.348 1.00 93.88 147 THR A N 1
ATOM 1118 C CA . THR A 1 147 ? -24.253 -7.835 25.728 1.00 93.88 147 THR A CA 1
ATOM 1119 C C . THR A 1 147 ? -25.209 -6.742 26.199 1.00 93.88 147 THR A C 1
ATOM 1121 O O . THR A 1 147 ? -25.815 -6.865 27.259 1.00 93.88 147 THR A O 1
ATOM 1124 N N . VAL A 1 148 ? -25.411 -5.693 25.394 1.00 93.00 148 VAL A N 1
ATOM 1125 C CA . VAL A 1 148 ? -26.287 -4.567 25.761 1.00 93.00 148 VAL A CA 1
ATOM 1126 C C . VAL A 1 148 ? -27.750 -5.005 25.837 1.00 93.00 148 VAL A C 1
ATOM 1128 O O . VAL A 1 148 ? -28.471 -4.582 26.738 1.00 93.00 148 VAL A O 1
ATOM 1131 N N . SER A 1 149 ? -28.188 -5.879 24.924 1.00 90.00 149 SER A N 1
ATOM 1132 C CA . SER A 1 149 ? -29.547 -6.427 24.964 1.00 90.00 149 SER A CA 1
ATOM 1133 C C . SER A 1 149 ? -29.766 -7.323 26.181 1.00 90.00 149 SER A C 1
ATOM 1135 O O . SER A 1 149 ? -30.841 -7.281 26.770 1.00 90.00 149 SER A O 1
ATOM 1137 N N . SER A 1 150 ? -28.759 -8.108 26.574 1.00 90.06 150 SER A N 1
ATOM 1138 C CA . SER A 1 150 ? -28.830 -8.968 27.764 1.00 90.06 150 SER A CA 1
ATOM 1139 C C . SER A 1 150 ? -28.873 -8.155 29.062 1.00 90.06 150 SER A C 1
ATOM 1141 O O . SER A 1 150 ? -29.470 -8.590 30.038 1.00 90.06 150 SER A O 1
ATOM 1143 N N . ALA A 1 151 ? -28.298 -6.949 29.060 1.00 90.44 151 ALA A N 1
ATOM 1144 C CA . ALA A 1 151 ? -28.353 -6.005 30.175 1.00 90.44 151 ALA A CA 1
ATOM 1145 C C . ALA A 1 151 ? -29.673 -5.202 30.258 1.00 90.44 151 ALA A C 1
ATOM 1147 O O . ALA A 1 151 ? -29.793 -4.320 31.103 1.00 90.44 151 ALA A O 1
ATOM 1148 N N . GLY A 1 152 ? -30.649 -5.454 29.374 1.00 87.25 152 GLY A N 1
ATOM 1149 C CA . GLY A 1 152 ? -31.940 -4.753 29.369 1.00 87.25 152 GLY A CA 1
ATOM 1150 C C . GLY A 1 152 ? -31.886 -3.302 28.872 1.00 87.25 152 GLY A C 1
ATOM 1151 O O . GLY A 1 152 ? -32.849 -2.556 29.040 1.00 87.25 152 GLY A O 1
ATOM 1152 N N . LEU A 1 153 ? -30.780 -2.877 28.251 1.00 88.19 153 LEU A N 1
ATOM 1153 C CA . LEU A 1 153 ? -30.616 -1.505 27.774 1.00 88.19 153 LEU A CA 1
ATOM 1154 C C . LEU A 1 153 ? -31.295 -1.309 26.398 1.00 88.19 153 LEU A C 1
ATOM 1156 O O . LEU A 1 153 ? -30.984 -2.038 25.448 1.00 88.19 153 LEU A O 1
ATOM 1160 N N . PRO A 1 154 ? -32.153 -0.282 26.226 1.00 76.44 154 PRO A N 1
ATOM 1161 C CA . PRO A 1 154 ? -32.940 -0.084 25.001 1.00 76.44 154 PRO A CA 1
ATOM 1162 C C . PRO A 1 154 ? -32.101 0.286 23.759 1.00 76.44 154 PRO A C 1
ATOM 1164 O O . PRO A 1 154 ? -32.560 0.137 22.627 1.00 76.44 154 PRO A O 1
ATOM 1167 N N . SER A 1 155 ? -30.845 0.712 23.936 1.00 85.81 155 SER A N 1
ATOM 1168 C CA . SER A 1 155 ? -29.986 1.257 22.868 1.00 85.81 155 SER A CA 1
ATOM 1169 C C . SER A 1 155 ? -28.997 0.254 22.246 1.00 85.81 155 SER A C 1
ATOM 1171 O O . SER A 1 155 ? -27.999 0.658 21.641 1.00 85.81 155 SER A O 1
ATOM 1173 N N . SER A 1 156 ? -29.256 -1.057 22.333 1.00 85.88 156 SER A N 1
ATOM 1174 C CA . SER A 1 156 ? -28.361 -2.119 21.821 1.00 85.88 156 SER A CA 1
ATOM 1175 C C . SER A 1 156 ? -27.998 -1.969 20.338 1.00 85.88 156 SER A C 1
ATOM 1177 O O . SER A 1 156 ? -26.840 -2.141 19.943 1.00 85.88 156 SER A O 1
ATOM 1179 N N . ARG A 1 157 ? -28.963 -1.574 19.495 1.00 86.44 157 ARG A N 1
ATOM 1180 C CA . ARG A 1 157 ? -28.732 -1.347 18.059 1.00 86.44 157 ARG A CA 1
ATOM 1181 C C . ARG A 1 157 ? -27.799 -0.169 17.789 1.00 86.44 157 ARG A C 1
ATOM 1183 O O . ARG A 1 157 ? -26.961 -0.288 16.891 1.00 86.44 157 ARG A O 1
ATOM 1190 N N . PHE A 1 158 ? -27.949 0.927 18.533 1.00 91.06 158 PHE A N 1
ATOM 1191 C CA . PHE A 1 158 ? -27.119 2.123 18.393 1.00 91.06 158 PHE A CA 1
ATOM 1192 C C . PHE A 1 158 ? -25.681 1.824 18.816 1.00 91.06 158 PHE A C 1
ATOM 1194 O O . PHE A 1 158 ? -24.772 1.980 18.005 1.00 91.06 158 PHE A O 1
ATOM 1201 N N . LEU A 1 159 ? -25.489 1.271 20.018 1.00 92.94 159 LEU A N 1
ATOM 1202 C CA . LEU A 1 159 ? -24.162 0.964 20.562 1.00 92.94 159 LEU A CA 1
ATOM 1203 C C . LEU A 1 159 ? -23.382 -0.028 19.691 1.00 92.94 159 LEU A C 1
ATOM 1205 O O . LEU A 1 159 ? -22.207 0.194 19.410 1.00 92.94 159 LEU A O 1
ATOM 1209 N N . GLY A 1 160 ? -24.032 -1.075 19.172 1.00 92.25 160 GLY A N 1
ATOM 1210 C CA . GLY A 1 160 ? -23.360 -1.988 18.243 1.00 92.25 160 GLY A CA 1
ATOM 1211 C C . GLY A 1 160 ? -22.986 -1.331 16.912 1.00 92.25 160 GLY A C 1
ATOM 1212 O O . GLY A 1 160 ? -21.969 -1.671 16.314 1.00 92.25 160 GLY A O 1
ATOM 1213 N N . THR A 1 161 ? -23.793 -0.384 16.429 1.00 91.75 161 THR A N 1
ATOM 1214 C CA . THR A 1 161 ? -23.484 0.352 15.192 1.00 91.75 161 THR A CA 1
ATOM 1215 C C . THR A 1 161 ? -22.350 1.349 15.413 1.00 91.75 161 THR A C 1
ATOM 1217 O O . THR A 1 161 ? -21.491 1.478 14.549 1.00 91.75 161 THR A O 1
ATOM 1220 N N . LEU A 1 162 ? -22.300 1.990 16.581 1.00 93.88 162 LEU A N 1
ATOM 1221 C CA . LEU A 1 162 ? -21.192 2.850 16.984 1.00 93.88 162 LEU A CA 1
ATOM 1222 C C . LEU A 1 162 ? -19.880 2.059 17.063 1.00 93.88 162 LEU A C 1
ATOM 1224 O O . LEU A 1 162 ? -18.906 2.458 16.439 1.00 93.88 162 LEU A O 1
ATOM 1228 N N . ALA A 1 163 ? -19.883 0.898 17.727 1.00 94.19 163 ALA A N 1
ATOM 1229 C CA . ALA A 1 163 ? -18.713 0.020 17.805 1.00 94.19 163 ALA A CA 1
ATOM 1230 C C . ALA A 1 163 ? -18.208 -0.404 16.417 1.00 94.19 163 ALA A C 1
ATOM 1232 O O . ALA A 1 163 ? -17.005 -0.406 16.160 1.00 94.19 163 ALA A O 1
ATOM 1233 N N . TRP A 1 164 ? -19.130 -0.714 15.500 1.00 93.75 164 TRP A N 1
ATOM 1234 C CA . TRP A 1 164 ? -18.787 -1.008 14.110 1.00 93.75 164 TRP A CA 1
ATOM 1235 C C . TRP A 1 164 ? -18.091 0.175 13.430 1.00 93.75 164 TRP A C 1
ATOM 1237 O O . TRP A 1 164 ? -17.038 -0.011 12.825 1.00 93.75 164 TRP A O 1
ATOM 1247 N N . TRP A 1 165 ? -18.649 1.386 13.558 1.00 93.38 165 TRP A N 1
ATOM 1248 C CA . TRP A 1 165 ? -18.064 2.599 12.980 1.00 93.38 165 TRP A CA 1
ATOM 1249 C C . TRP A 1 165 ? -16.690 2.905 13.560 1.00 93.38 165 TRP A C 1
ATOM 1251 O O . TRP A 1 165 ? -15.791 3.245 12.798 1.00 93.38 165 TRP A O 1
ATOM 1261 N N . THR A 1 166 ? -16.496 2.725 14.867 1.00 94.56 166 THR A N 1
ATOM 1262 C CA . THR A 1 166 ? -15.183 2.870 15.501 1.00 94.56 166 THR A CA 1
ATOM 1263 C C . THR A 1 166 ? -14.166 1.951 14.830 1.00 94.56 166 THR A C 1
ATOM 1265 O O . THR A 1 166 ? -13.178 2.429 14.287 1.00 94.56 166 THR A O 1
ATOM 1268 N N . VAL A 1 167 ? -14.420 0.642 14.776 1.00 95.62 167 VAL A N 1
ATOM 1269 C CA . VAL A 1 167 ? -13.459 -0.304 14.182 1.00 95.62 167 VAL A CA 1
ATOM 1270 C C . VAL A 1 167 ? -13.235 -0.026 12.694 1.00 95.62 167 VAL A C 1
ATOM 1272 O O . VAL A 1 167 ? -12.099 -0.078 12.231 1.00 95.62 167 VAL A O 1
ATOM 1275 N N . ALA A 1 168 ? -14.291 0.301 11.945 1.00 93.31 168 ALA A N 1
ATOM 1276 C CA . ALA A 1 168 ? -14.188 0.597 10.519 1.00 93.31 168 ALA A CA 1
ATOM 1277 C C . ALA A 1 168 ? -13.345 1.854 10.245 1.00 93.31 168 ALA A C 1
ATOM 1279 O O . ALA A 1 168 ? -12.484 1.826 9.369 1.00 93.31 168 ALA A O 1
ATOM 1280 N N . ILE A 1 169 ? -13.552 2.933 11.009 1.00 93.50 169 ILE A N 1
ATOM 1281 C CA . ILE A 1 169 ? -12.785 4.179 10.875 1.00 93.50 169 ILE A CA 1
ATOM 1282 C C . ILE A 1 169 ? -11.323 3.936 11.244 1.00 93.50 169 ILE A C 1
ATOM 1284 O O . ILE A 1 169 ? -10.443 4.270 10.460 1.00 93.50 169 ILE A O 1
ATOM 1288 N N . PHE A 1 170 ? -11.045 3.308 12.389 1.00 94.38 170 PHE A N 1
ATOM 1289 C CA . PHE A 1 170 ? -9.667 3.014 12.795 1.00 94.38 170 PHE A CA 1
ATOM 1290 C C . PHE A 1 170 ? -8.963 2.069 11.815 1.00 94.38 170 PHE A C 1
ATOM 1292 O O . PHE A 1 170 ? -7.797 2.277 11.496 1.00 94.38 170 PHE A O 1
ATOM 1299 N N . GLY A 1 171 ? -9.678 1.077 11.283 1.00 95.75 171 GLY A N 1
ATOM 1300 C CA . GLY A 1 171 ? -9.182 0.204 10.222 1.00 95.75 171 GLY A CA 1
ATOM 1301 C C . GLY A 1 171 ? -8.824 0.955 8.942 1.00 95.75 171 GLY A C 1
ATOM 1302 O O . GLY A 1 171 ? -7.758 0.736 8.371 1.00 95.75 171 GLY A O 1
ATOM 1303 N N . LEU A 1 172 ? -9.684 1.886 8.518 1.00 94.62 172 LEU A N 1
ATOM 1304 C CA . LEU A 1 172 ? -9.423 2.751 7.369 1.00 94.62 172 LEU A CA 1
ATOM 1305 C C . LEU A 1 172 ? -8.203 3.651 7.607 1.00 94.62 172 LEU A C 1
ATOM 1307 O O . LEU A 1 172 ? -7.350 3.760 6.732 1.00 94.62 172 LEU A O 1
ATOM 1311 N N . LEU A 1 173 ? -8.091 4.263 8.788 1.00 94.69 173 LEU A N 1
ATOM 1312 C CA . LEU A 1 173 ? -6.935 5.087 9.152 1.00 94.69 173 LEU A CA 1
ATOM 1313 C C . LEU A 1 173 ? -5.640 4.265 9.166 1.00 94.69 173 LEU A C 1
ATOM 1315 O O . LEU A 1 173 ? -4.641 4.704 8.606 1.00 94.69 173 LEU A O 1
ATOM 1319 N N . ALA A 1 174 ? -5.663 3.057 9.734 1.00 95.25 174 ALA A N 1
ATOM 1320 C CA . ALA A 1 174 ? -4.518 2.149 9.724 1.00 95.25 174 ALA A CA 1
ATOM 1321 C C . ALA A 1 174 ? -4.104 1.764 8.293 1.00 95.25 174 ALA A C 1
ATOM 1323 O O . ALA A 1 174 ? -2.916 1.766 7.974 1.00 95.25 174 ALA A O 1
ATOM 1324 N N . ALA A 1 175 ? -5.070 1.503 7.408 1.00 95.56 175 ALA A N 1
ATOM 1325 C CA . ALA A 1 175 ? -4.803 1.241 5.997 1.00 95.56 175 ALA A CA 1
ATOM 1326 C C . ALA A 1 175 ? -4.191 2.462 5.282 1.00 95.56 175 ALA A C 1
ATOM 1328 O O . ALA A 1 175 ? -3.242 2.311 4.517 1.00 95.56 175 ALA A O 1
ATOM 1329 N N . LEU A 1 176 ? -4.675 3.678 5.560 1.00 94.81 176 LEU A N 1
ATOM 1330 C CA . LEU A 1 176 ? -4.102 4.915 5.010 1.00 94.81 176 LEU A CA 1
ATOM 1331 C C . LEU A 1 176 ? -2.666 5.155 5.493 1.00 94.81 176 LEU A C 1
ATOM 1333 O O . LEU A 1 176 ? -1.805 5.523 4.691 1.00 94.81 176 LEU A O 1
ATOM 1337 N N . ILE A 1 177 ? -2.399 4.888 6.776 1.00 94.50 177 ILE A N 1
ATOM 1338 C CA . ILE A 1 177 ? -1.050 4.937 7.348 1.00 94.50 177 ILE A CA 1
ATOM 1339 C C . ILE A 1 177 ? -0.137 3.936 6.634 1.00 94.50 177 ILE A C 1
ATOM 1341 O O . ILE A 1 177 ? 0.972 4.299 6.250 1.00 94.50 177 ILE A O 1
ATOM 1345 N N . GLN A 1 178 ? -0.617 2.711 6.395 1.00 95.12 178 GLN A N 1
ATOM 1346 C CA . GLN A 1 178 ? 0.151 1.673 5.709 1.00 95.12 178 GLN A CA 1
ATOM 1347 C C . GLN A 1 178 ? 0.543 2.081 4.282 1.00 95.12 178 GLN A C 1
ATOM 1349 O O . GLN A 1 178 ? 1.662 1.806 3.862 1.00 95.12 178 GLN A O 1
ATOM 1354 N N . VAL A 1 179 ? -0.346 2.750 3.541 1.00 93.31 179 VAL A N 1
ATOM 1355 C CA . VAL A 1 179 ? -0.051 3.252 2.182 1.00 93.31 179 VAL A CA 1
ATOM 1356 C C . VAL A 1 179 ? 0.899 4.460 2.206 1.00 93.31 179 VAL A C 1
ATOM 1358 O O . VAL A 1 179 ? 1.487 4.803 1.183 1.00 93.31 179 VAL A O 1
ATOM 1361 N N . GLY A 1 180 ? 1.098 5.095 3.363 1.00 91.06 180 GLY A N 1
ATOM 1362 C CA . GLY A 1 180 ? 1.964 6.265 3.511 1.00 91.06 180 GLY A CA 1
ATOM 1363 C C . GLY A 1 180 ? 1.254 7.599 3.259 1.00 91.06 180 GLY A C 1
ATOM 1364 O O . GLY A 1 180 ? 1.910 8.632 3.124 1.00 91.06 180 GLY A O 1
ATOM 1365 N N . VAL A 1 181 ? -0.081 7.614 3.200 1.00 90.19 181 VAL A N 1
ATOM 1366 C CA . VAL A 1 181 ? -0.852 8.831 2.914 1.00 90.19 181 VAL A CA 1
ATOM 1367 C C . VAL A 1 181 ? -0.898 9.714 4.156 1.00 90.19 181 VAL A C 1
ATOM 1369 O O . VAL A 1 181 ? -1.599 9.400 5.113 1.00 90.19 181 VAL A O 1
ATOM 1372 N N . ALA A 1 182 ? -0.160 10.829 4.134 1.00 90.00 182 ALA A N 1
ATOM 1373 C CA . ALA A 1 182 ? -0.163 11.857 5.181 1.00 90.00 182 ALA A CA 1
ATOM 1374 C C . ALA A 1 182 ? -0.062 11.283 6.613 1.00 90.00 182 ALA A C 1
ATOM 1376 O O . ALA A 1 182 ? -0.764 11.722 7.524 1.00 90.00 182 ALA A O 1
ATOM 1377 N N . VAL A 1 183 ? 0.819 10.293 6.810 1.00 93.81 183 VAL A N 1
ATOM 1378 C CA . VAL A 1 183 ? 0.945 9.519 8.061 1.00 93.81 183 VAL A CA 1
ATOM 1379 C C . VAL A 1 183 ? 1.097 10.416 9.287 1.00 93.81 183 VAL A C 1
ATOM 1381 O O . VAL A 1 183 ? 0.462 10.178 10.311 1.00 93.81 183 VAL A O 1
ATOM 1384 N N . SER A 1 184 ? 1.912 11.468 9.178 1.00 95.50 184 SER A N 1
ATOM 1385 C CA . SER A 1 184 ? 2.113 12.437 10.256 1.00 95.50 184 SER A CA 1
ATOM 1386 C C . SER A 1 184 ? 0.812 13.143 10.624 1.00 95.50 184 SER A C 1
ATOM 1388 O O . SER A 1 184 ? 0.442 13.145 11.792 1.00 95.50 184 SER A O 1
ATOM 1390 N N . LEU A 1 185 ? 0.079 13.664 9.637 1.00 95.50 185 LEU A N 1
ATOM 1391 C CA . LEU A 1 185 ? -1.204 14.326 9.850 1.00 95.50 185 LEU A CA 1
ATOM 1392 C C . LEU A 1 185 ? -2.216 13.380 10.505 1.00 95.50 185 LEU A C 1
ATOM 1394 O O . LEU A 1 185 ? -2.861 13.763 11.477 1.00 95.50 185 LEU A O 1
ATOM 1398 N N . ILE A 1 186 ? -2.323 12.139 10.019 1.00 94.00 186 ILE A N 1
ATOM 1399 C CA . ILE A 1 186 ? -3.234 11.141 10.595 1.00 94.00 186 ILE A CA 1
ATOM 1400 C C . ILE A 1 186 ? -2.852 10.840 12.047 1.00 94.00 186 ILE A C 1
ATOM 1402 O O . ILE A 1 186 ? -3.714 10.887 12.923 1.00 94.00 186 ILE A O 1
ATOM 1406 N N . ASN A 1 187 ? -1.571 10.587 12.327 1.00 94.75 187 ASN A N 1
ATOM 1407 C CA . ASN A 1 187 ? -1.094 10.314 13.682 1.00 94.75 187 ASN A CA 1
ATOM 1408 C C . ASN A 1 187 ? -1.318 11.508 14.617 1.00 94.75 187 ASN A C 1
ATOM 1410 O O . ASN A 1 187 ? -1.755 11.313 15.751 1.00 94.75 187 ASN A O 1
ATOM 1414 N N . THR A 1 188 ? -1.076 12.737 14.155 1.00 95.75 188 THR A N 1
ATOM 1415 C CA . THR A 1 188 ? -1.328 13.961 14.925 1.00 95.75 188 THR A CA 1
ATOM 1416 C C . THR A 1 188 ? -2.811 14.122 15.242 1.00 95.75 188 THR A C 1
ATOM 1418 O O . THR A 1 188 ? -3.156 14.356 16.399 1.00 95.75 188 THR A O 1
ATOM 1421 N N . LEU A 1 189 ? -3.697 13.948 14.257 1.00 94.31 189 LEU A N 1
ATOM 1422 C CA . LEU A 1 189 ? -5.144 14.013 14.472 1.00 94.31 189 LEU A CA 1
ATOM 1423 C C . LEU A 1 189 ? -5.623 12.913 15.427 1.00 94.31 189 LEU A C 1
ATOM 1425 O O . LEU A 1 189 ? -6.407 13.191 16.333 1.00 94.31 189 LEU A O 1
ATOM 1429 N N . MET A 1 190 ? -5.120 11.685 15.273 1.00 93.31 190 MET A N 1
ATOM 1430 C CA . MET A 1 190 ? -5.483 10.561 16.136 1.00 93.31 190 MET A CA 1
ATOM 1431 C C . MET A 1 190 ? -4.997 10.778 17.571 1.00 93.31 190 MET A C 1
ATOM 1433 O O . MET A 1 190 ? -5.764 10.599 18.513 1.00 93.31 190 MET A O 1
ATOM 1437 N N . THR A 1 191 ? -3.759 11.241 17.741 1.00 94.44 191 THR A N 1
ATOM 1438 C CA . THR A 1 191 ? -3.186 11.576 19.052 1.00 94.44 191 THR A CA 1
ATOM 1439 C C . THR A 1 191 ? -3.959 12.717 19.699 1.00 94.44 191 THR A C 1
ATOM 14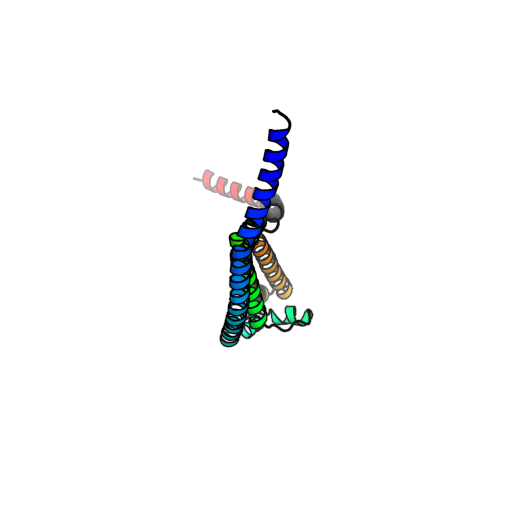41 O O . THR A 1 191 ? -4.315 12.616 20.867 1.00 94.44 191 THR A O 1
ATOM 1444 N N . GLY A 1 192 ? -4.282 13.770 18.944 1.00 96.38 192 GLY A N 1
ATOM 1445 C CA . GLY A 1 192 ? -5.080 14.895 19.427 1.00 96.38 192 GLY A CA 1
ATOM 1446 C C . GLY A 1 192 ? -6.484 14.474 19.865 1.00 96.38 192 GLY A C 1
ATOM 1447 O O . GLY A 1 192 ? -6.942 14.875 20.932 1.00 96.38 192 GLY A O 1
ATOM 1448 N N . PHE A 1 193 ? -7.149 13.612 19.092 1.00 94.62 193 PHE A N 1
ATOM 1449 C CA . PHE A 1 193 ? -8.465 13.073 19.438 1.00 94.62 193 PHE A CA 1
ATOM 1450 C C . PHE A 1 193 ? -8.423 12.184 20.689 1.00 94.62 193 PHE A C 1
ATOM 1452 O O . PHE A 1 193 ? -9.237 12.346 21.598 1.00 94.62 193 PHE A O 1
ATOM 1459 N N . VAL A 1 194 ? -7.448 11.275 20.777 1.00 94.38 194 VAL A N 1
ATOM 1460 C CA . VAL A 1 194 ? -7.267 10.415 21.956 1.00 94.38 194 VAL A CA 1
ATOM 1461 C C . VAL A 1 194 ? -6.913 11.251 23.185 1.00 94.38 194 VAL A C 1
ATOM 1463 O O . VAL A 1 194 ? -7.489 11.031 24.247 1.00 94.38 194 VAL A O 1
ATOM 1466 N N . ALA A 1 195 ? -6.034 12.246 23.045 1.00 96.94 195 ALA A N 1
ATOM 1467 C CA . ALA A 1 195 ? -5.687 13.175 24.115 1.00 96.94 195 ALA A CA 1
ATOM 1468 C C . ALA A 1 195 ? -6.911 13.966 24.590 1.00 96.94 195 ALA A C 1
ATOM 1470 O O . ALA A 1 195 ? -7.114 14.098 25.792 1.00 96.94 195 ALA A O 1
ATOM 1471 N N . MET A 1 196 ? -7.768 14.430 23.675 1.00 97.12 196 MET A N 1
ATOM 1472 C CA . MET A 1 196 ? -9.021 15.105 24.022 1.00 97.12 196 MET A CA 1
ATOM 1473 C C . MET A 1 196 ? -9.922 14.212 24.882 1.00 97.12 196 MET A C 1
ATOM 1475 O O . MET A 1 196 ? -10.391 14.655 25.928 1.00 97.12 196 MET A O 1
ATOM 1479 N N . ILE A 1 197 ? -10.138 12.953 24.483 1.00 95.81 197 ILE A N 1
ATOM 1480 C CA . ILE A 1 197 ? -10.957 12.002 25.253 1.00 95.81 197 ILE A CA 1
ATOM 1481 C C . ILE A 1 197 ? -10.309 11.691 26.603 1.00 95.81 197 ILE A C 1
ATOM 1483 O O . ILE A 1 197 ? -10.998 11.675 27.621 1.00 95.81 197 ILE A O 1
ATOM 1487 N N . ALA A 1 198 ? -8.995 11.463 26.622 1.00 96.12 198 ALA A N 1
ATOM 1488 C CA . ALA A 1 198 ? -8.254 11.169 27.841 1.00 96.12 198 ALA A CA 1
ATOM 1489 C C . ALA A 1 198 ? -8.331 12.330 28.843 1.00 96.12 198 ALA A C 1
ATOM 1491 O O . ALA A 1 198 ? -8.580 12.098 30.023 1.00 96.12 198 ALA A O 1
ATOM 1492 N N . LEU A 1 199 ? -8.189 13.573 28.375 1.00 96.75 199 LEU A N 1
ATOM 1493 C CA . LEU A 1 199 ? -8.322 14.772 29.201 1.00 96.75 199 LEU A CA 1
ATOM 1494 C C . LEU A 1 199 ? -9.762 14.970 29.676 1.00 96.75 199 LEU A C 1
ATOM 1496 O O . LEU A 1 199 ? -9.980 15.175 30.865 1.00 96.75 199 LEU A O 1
ATOM 1500 N N . ALA A 1 200 ? -10.748 14.863 28.782 1.00 96.00 200 ALA A N 1
ATOM 1501 C CA . ALA A 1 200 ? -12.156 15.018 29.142 1.00 96.00 200 ALA A CA 1
ATOM 1502 C C . ALA A 1 200 ? -12.591 13.973 30.181 1.00 96.00 200 ALA A C 1
ATOM 1504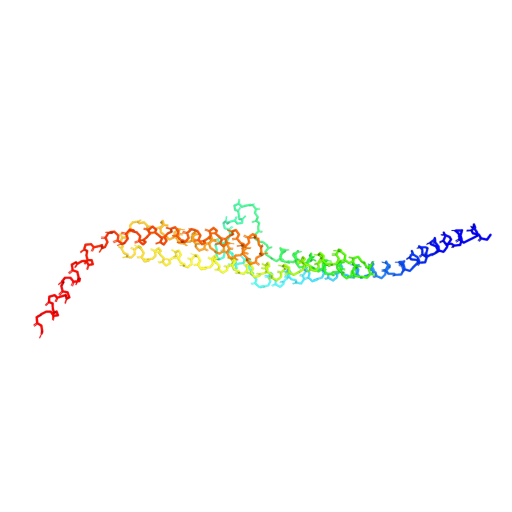 O O . ALA A 1 200 ? -13.183 14.323 31.200 1.00 96.00 200 ALA A O 1
ATOM 1505 N N . GLY A 1 201 ? -12.241 12.703 29.958 1.00 94.81 201 GLY A N 1
ATOM 1506 C CA . GLY A 1 201 ? -12.485 11.619 30.904 1.00 94.81 201 GLY A CA 1
ATOM 1507 C C . GLY A 1 201 ? -11.731 11.827 32.215 1.00 94.81 201 GLY A C 1
ATOM 1508 O O . GLY A 1 201 ? -12.336 11.771 33.280 1.00 94.81 201 GLY A O 1
ATOM 1509 N N . GLY A 1 202 ? -10.435 12.136 32.151 1.00 95.19 202 GLY A N 1
ATOM 1510 C CA . GLY A 1 202 ? -9.604 12.382 33.329 1.00 95.19 202 GLY A CA 1
ATOM 1511 C C . GLY A 1 202 ? -10.133 13.518 34.205 1.00 95.19 202 GLY A C 1
ATOM 1512 O O . GLY A 1 202 ? -10.202 13.368 35.421 1.00 95.19 202 GLY A O 1
ATOM 1513 N N . ILE A 1 203 ? -10.582 14.620 33.601 1.00 95.50 203 ILE A N 1
ATOM 1514 C CA . ILE A 1 203 ? -11.188 15.750 34.317 1.00 95.50 203 ILE A CA 1
ATOM 1515 C C . ILE A 1 203 ? -12.552 15.357 34.895 1.00 95.50 203 ILE A C 1
ATOM 1517 O O . ILE A 1 203 ? -12.818 15.643 36.061 1.00 95.50 203 ILE A O 1
ATOM 1521 N N . ALA A 1 204 ? -13.402 14.672 34.123 1.00 95.06 204 ALA A N 1
ATOM 1522 C CA . ALA A 1 204 ? -14.721 14.243 34.586 1.00 95.06 204 ALA A CA 1
ATOM 1523 C C . ALA A 1 204 ? -14.632 13.293 35.793 1.00 95.06 204 ALA A C 1
ATOM 1525 O O . ALA A 1 204 ? -15.312 13.508 36.795 1.00 95.06 204 ALA A O 1
ATOM 1526 N N . PHE A 1 205 ? -13.756 12.284 35.735 1.00 92.75 205 PHE A N 1
ATOM 1527 C CA . PHE A 1 205 ? -13.516 11.367 36.853 1.00 92.75 205 PHE A CA 1
ATOM 1528 C C . PHE A 1 205 ? -12.763 12.034 38.006 1.00 92.75 205 PHE A C 1
ATOM 1530 O O . PHE A 1 205 ? -13.080 11.772 39.162 1.00 92.75 205 PHE A O 1
ATOM 1537 N N . GLY A 1 206 ? -11.794 12.906 37.718 1.00 92.81 206 GLY A N 1
ATOM 1538 C CA . GLY A 1 206 ? -11.017 13.601 38.743 1.00 92.81 206 GLY A CA 1
ATOM 1539 C C . GLY A 1 206 ? -11.877 14.538 39.586 1.00 92.81 206 GLY A C 1
ATOM 1540 O O . GLY A 1 206 ? -11.815 14.495 40.812 1.00 92.81 206 GLY A O 1
ATOM 1541 N N . ILE A 1 207 ? -12.721 15.347 38.942 1.00 94.19 207 ILE A N 1
ATOM 1542 C CA . ILE A 1 207 ? -13.630 16.258 39.644 1.00 94.19 207 ILE A CA 1
ATOM 1543 C C . ILE A 1 207 ? -14.798 15.476 40.261 1.00 94.19 207 ILE A C 1
ATOM 1545 O O . ILE A 1 207 ? -15.092 15.667 41.436 1.00 94.19 207 ILE A O 1
ATOM 1549 N N . GLY A 1 208 ? -15.433 14.569 39.511 1.00 91.44 208 GLY A N 1
ATOM 1550 C CA . GLY A 1 208 ? -16.609 13.825 39.981 1.00 91.44 208 GLY A CA 1
ATOM 1551 C C . GLY A 1 208 ? -16.315 12.753 41.039 1.00 91.44 208 GLY A C 1
ATOM 1552 O O . GLY A 1 208 ? -17.189 12.421 41.831 1.00 91.44 208 GLY A O 1
ATOM 1553 N N . GLY A 1 209 ? -15.095 12.211 41.077 1.00 92.12 209 GLY A N 1
ATOM 1554 C CA . GLY A 1 209 ? -14.667 11.189 42.037 1.00 92.12 209 GLY A CA 1
ATOM 1555 C C . GLY A 1 209 ? -13.956 11.741 43.273 1.00 92.12 209 GLY A C 1
ATOM 1556 O O . GLY A 1 209 ? -13.657 10.972 44.188 1.00 92.12 209 GLY A O 1
ATOM 1557 N N . LYS A 1 210 ? -13.687 13.053 43.315 1.00 93.81 210 LYS A N 1
ATOM 1558 C CA . LYS A 1 210 ? -12.939 13.715 44.393 1.00 93.81 210 LYS A CA 1
ATOM 1559 C C . LYS A 1 210 ? -13.521 13.412 45.773 1.00 93.81 210 LYS A C 1
ATOM 1561 O O . LYS A 1 210 ? -12.777 13.039 46.677 1.00 93.81 210 LYS A O 1
ATOM 1566 N N . ASP A 1 211 ? -14.835 13.554 45.926 1.00 92.88 211 ASP A N 1
ATOM 1567 C CA . ASP A 1 211 ? -15.495 13.407 47.227 1.00 92.88 211 ASP A CA 1
ATOM 1568 C C . ASP A 1 211 ? -15.463 11.952 47.712 1.00 92.88 211 ASP A C 1
ATOM 1570 O O . ASP A 1 211 ? -15.188 11.679 48.880 1.00 92.88 211 ASP A O 1
ATOM 1574 N N . TYR A 1 212 ? -15.648 10.997 46.795 1.00 92.00 212 TYR A N 1
ATOM 1575 C CA . TYR A 1 212 ? -15.553 9.571 47.106 1.00 92.00 212 TYR A CA 1
ATOM 1576 C C . TYR A 1 212 ? -14.124 9.161 47.487 1.00 92.00 212 TYR A C 1
ATOM 1578 O O . TYR A 1 212 ? -13.919 8.429 48.456 1.00 92.00 212 TYR A O 1
ATOM 1586 N N . ALA A 1 213 ? -13.123 9.666 46.759 1.00 92.38 213 ALA A N 1
ATOM 1587 C CA . ALA A 1 213 ? -11.719 9.437 47.078 1.00 92.38 213 ALA A CA 1
ATOM 1588 C C . ALA A 1 213 ? -11.349 10.003 48.459 1.00 92.38 213 ALA A C 1
ATOM 1590 O O . ALA A 1 213 ? -10.659 9.331 49.225 1.00 92.38 213 ALA A O 1
ATOM 1591 N N . ALA A 1 214 ? -11.850 11.196 48.804 1.00 94.44 214 ALA A N 1
ATOM 1592 C CA . ALA A 1 214 ? -11.654 11.791 50.124 1.00 94.44 214 ALA A CA 1
ATOM 1593 C C . ALA A 1 214 ? -12.231 10.899 51.236 1.00 94.44 214 ALA A C 1
ATOM 1595 O O . ALA A 1 214 ? -11.529 10.591 52.197 1.00 94.44 214 ALA A O 1
ATOM 1596 N N . HIS A 1 215 ? -13.458 10.402 51.058 1.00 94.56 215 HIS A N 1
ATOM 1597 C CA . HIS A 1 215 ? -14.104 9.501 52.017 1.00 94.56 215 HIS A CA 1
ATOM 1598 C C . HIS A 1 215 ? -13.343 8.180 52.213 1.00 94.56 215 HIS A C 1
ATOM 1600 O O . HIS A 1 215 ? -13.228 7.678 53.332 1.00 94.56 215 HIS A O 1
ATOM 1606 N N . LEU A 1 216 ? -12.801 7.604 51.135 1.00 92.69 216 LEU A N 1
ATOM 1607 C CA . LEU A 1 216 ? -12.042 6.354 51.206 1.00 92.69 216 LEU A CA 1
ATOM 1608 C C . LEU A 1 216 ? -10.715 6.533 51.961 1.00 92.69 216 LEU A C 1
ATOM 1610 O O . LEU A 1 216 ? -10.356 5.689 52.782 1.00 92.69 216 LEU A O 1
ATOM 1614 N N . LEU A 1 217 ? -10.014 7.645 51.716 1.00 94.12 217 LEU A N 1
ATOM 1615 C CA . LEU A 1 217 ? -8.787 8.002 52.434 1.00 94.12 217 LEU A CA 1
ATOM 1616 C C . LEU A 1 217 ? -9.049 8.230 53.925 1.00 94.12 217 LEU A C 1
ATOM 1618 O O . LEU A 1 217 ? -8.261 7.803 54.764 1.00 94.12 217 LEU A O 1
ATOM 1622 N N . GLU A 1 218 ? -10.169 8.863 54.258 1.00 95.00 218 GLU A N 1
ATOM 1623 C CA . GLU A 1 218 ? -10.564 9.137 55.638 1.00 95.00 218 GLU A CA 1
ATOM 1624 C C . GLU A 1 218 ? -10.902 7.847 56.402 1.00 95.00 218 GLU A C 1
ATOM 1626 O O . GLU A 1 218 ? -10.494 7.672 57.553 1.00 95.00 218 GLU A O 1
ATOM 1631 N N . LYS A 1 219 ? -11.562 6.889 55.736 1.00 94.44 219 LYS A N 1
ATOM 1632 C CA . LYS A 1 219 ? -11.828 5.558 56.296 1.00 94.44 219 LYS A CA 1
ATOM 1633 C C . LYS A 1 219 ? -10.539 4.766 56.541 1.00 94.44 219 LYS A C 1
ATOM 1635 O O . LYS A 1 219 ? -10.365 4.217 57.626 1.00 94.44 219 LYS A O 1
ATOM 1640 N N . LEU A 1 220 ? -9.624 4.750 55.568 1.00 92.69 220 LEU A N 1
ATOM 1641 C CA . LEU A 1 220 ? -8.318 4.094 55.707 1.00 92.69 220 LEU A CA 1
ATOM 1642 C C . LEU A 1 220 ? -7.480 4.723 56.825 1.00 92.69 220 LEU A C 1
ATOM 1644 O O . LEU A 1 220 ? -6.821 4.011 57.583 1.00 92.69 220 LEU A O 1
ATOM 1648 N N . ARG A 1 221 ? -7.528 6.052 56.962 1.00 93.06 221 ARG A N 1
ATOM 1649 C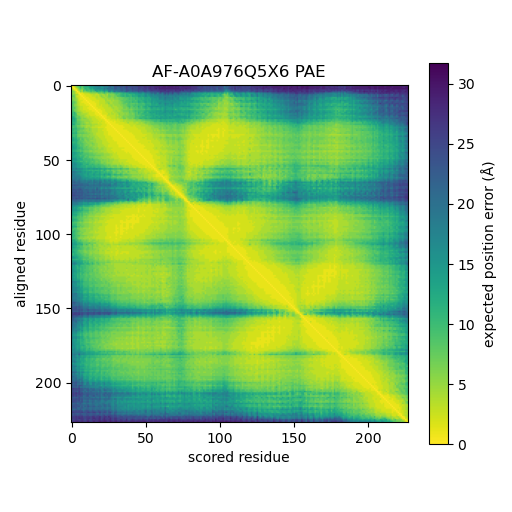 CA . ARG A 1 221 ? -6.835 6.767 58.034 1.00 93.06 221 ARG A CA 1
ATOM 1650 C C . ARG A 1 221 ? -7.337 6.339 59.414 1.00 93.06 221 ARG A C 1
ATOM 1652 O O . ARG A 1 221 ? -6.513 6.032 60.267 1.00 93.06 221 ARG A O 1
ATOM 1659 N N . ARG A 1 222 ? -8.659 6.246 59.610 1.00 91.19 222 ARG A N 1
ATOM 1660 C CA . ARG A 1 222 ? -9.247 5.776 60.879 1.00 91.19 222 ARG A CA 1
ATOM 1661 C C . ARG A 1 222 ? -8.851 4.339 61.215 1.00 91.19 222 ARG A C 1
ATOM 1663 O O . ARG A 1 222 ? -8.451 4.084 62.340 1.00 91.19 222 ARG A O 1
ATOM 1670 N N . GLU A 1 223 ? -8.886 3.425 60.244 1.00 88.75 223 GLU A N 1
ATOM 1671 C CA . GLU A 1 223 ? -8.478 2.024 60.465 1.00 88.75 223 GLU A CA 1
ATOM 1672 C C . GLU A 1 223 ? -6.979 1.872 60.790 1.00 88.75 223 GLU A C 1
ATOM 1674 O O . GLU A 1 223 ? -6.583 0.888 61.412 1.00 88.75 223 GLU A O 1
ATOM 1679 N N . THR A 1 224 ? -6.144 2.835 60.385 1.00 83.50 224 THR A N 1
ATOM 1680 C CA . THR A 1 224 ? -4.699 2.822 60.668 1.00 83.50 224 THR A CA 1
ATOM 1681 C C . THR A 1 224 ? -4.357 3.508 61.995 1.00 83.50 224 THR A C 1
ATOM 1683 O O . THR A 1 224 ? -3.408 3.096 62.647 1.00 83.50 224 THR A O 1
ATOM 1686 N N . GLU A 1 225 ? -5.115 4.531 62.410 1.00 78.75 225 GLU A N 1
ATOM 1687 C CA . GLU A 1 225 ? -4.945 5.216 63.706 1.00 78.75 225 GLU A CA 1
ATOM 1688 C C . GLU A 1 225 ? -5.505 4.400 64.898 1.00 78.75 225 GLU A C 1
ATOM 1690 O O . GLU A 1 225 ? -5.134 4.665 66.038 1.00 78.75 225 GLU A O 1
ATOM 1695 N N . GLU A 1 226 ? -6.366 3.400 64.659 1.00 65.69 226 GLU A N 1
ATOM 1696 C CA . GLU A 1 226 ? -6.922 2.499 65.692 1.00 65.69 226 GLU A CA 1
ATOM 1697 C C . GLU A 1 226 ? -6.079 1.22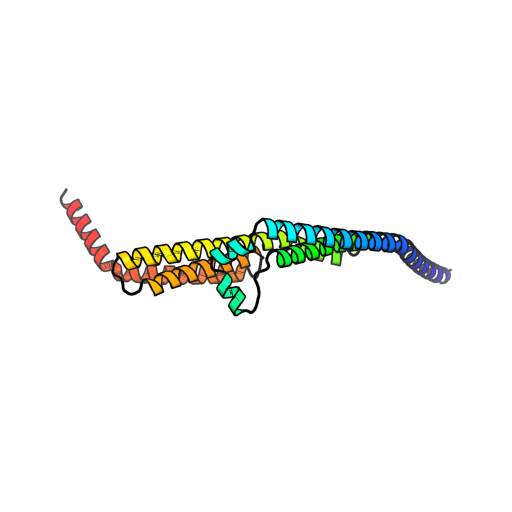5 65.963 1.00 65.69 226 GLU A C 1
ATOM 1699 O O . GLU A 1 226 ? -6.497 0.368 66.746 1.00 65.69 226 GLU A O 1
ATOM 1704 N N . ARG A 1 227 ? -4.890 1.087 65.357 1.00 52.69 227 ARG A N 1
ATOM 1705 C CA . ARG A 1 227 ? -3.907 0.020 65.643 1.00 52.69 227 ARG A CA 1
ATOM 1706 C C . ARG A 1 227 ? -2.647 0.567 66.297 1.00 52.69 227 ARG A C 1
ATOM 1708 O O . ARG A 1 227 ? -2.109 -0.159 67.162 1.00 52.69 227 ARG A O 1
#

Foldseek 3Di:
DVVVVVVVVVVVVVVVVVVVVVVLVVLLVVLVVLLVVLLVVLLVVLVVQLVVCVVVPVVVVCVVLVCVVVQVVVVHDPRVSNVVSVVSSVLSSLVSVLVSCVSNVVVVSNVVSVVVNVLVVLLVVLVVLLSVLSNVLQVQLVVQLVVCVVVVHPCSNVRSVVSSVVSNVVSNLVSCCSSVPPVVVSVVVVCVVVVVVVVVVCVCCCVVCVVVVVVVVVVVVVVVVVD

Secondary structure (DSSP, 8-state):
-HHHHHHHHHHHHHHHHHHHHHHHHHHHHHHHHHHHHHHHHHHHHHHHHHHHHHHTTHHHHHHHTT-HHHHHHTT----HHHHHHHHHHHHHHHHHHHHHHHHTT-HHHHHHHHHHHHHHHHHHHHHHHHHHHHHHHHHHHHHHHHHHHHTT-TTHHHHHHHHHHHHHHHHHHHHHHHHTSSHHHHHHHHHHHHHHHHHHHHHHHHHHTHHHHHHHHHHHHHHHHT-

pLDDT: mean 90.21, std 8.49, range [52.69, 97.75]

Solvent-accessible surface area (backbone atoms only — not comparable to full-atom values): 11588 Å² total; per-residue (Å²): 119,78,69,60,54,56,54,52,51,51,51,50,51,52,50,51,54,50,51,50,54,61,62,43,50,62,35,50,54,52,26,52,52,50,38,56,53,32,53,52,52,20,55,53,52,17,55,50,45,24,51,52,36,56,72,67,39,50,54,60,54,45,44,75,64,62,48,46,70,63,36,53,76,70,76,42,78,87,51,58,23,60,53,52,12,52,50,50,23,52,51,39,43,51,55,29,50,31,52,29,26,56,57,67,65,38,58,74,59,28,52,52,46,52,55,59,58,63,46,48,65,29,46,54,52,18,52,51,40,41,55,50,21,44,51,51,15,54,50,48,19,51,51,43,27,52,54,33,47,73,70,69,44,92,55,19,70,57,54,12,50,50,50,24,50,51,36,42,51,54,21,50,52,52,20,38,42,52,59,57,60,59,40,66,60,53,51,50,53,51,50,52,52,51,49,52,52,51,51,53,49,50,50,51,51,52,65,71,40,41,66,59,52,51,54,52,52,53,51,52,48,51,66,59,73,75,109

Sequence (227 aa):
MVIQSWTEILVAALQNVWYGVISFLPSLVGALIVLAIGLVIASVVKTIIEKIIAALKVDAGLRKVGLAPFFERAGLQINSGKFLGLLVYWFLVIVFVLAVTDILGLYGISLFLKDVLSYIPNIIVAVLIMLASVVVANFLKSLVRATVSSAGLPSSRFLGTLAWWTVAIFGLLAALIQVGVAVSLINTLMTGFVAMIALAGGIAFGIGGKDYAAHLLEKLRRETEER